Protein AF-A0A388LYB4-F1 (afdb_monomer_lite)

Secondary structure (DSSP, 8-state):
--SHHHHHHHHHHHHHSHHHHHHHHHHHHHHHHHHHHHTT--PPP--TTSPPPPTTS-------HHHHHHHHHHHHHHHHHHHHHHHHHHHHSS-HHHHHHHHHHHHHHTHHHHHHHHHHS---HHHHS-HHHHHHHHHTTPPPPGGGGT------TT-HHHHHHHHHHHHHHHHHHHHHHHHHHHHTTT---HHHHHHHHHHHHHHHHHHHHHHHHHHHHTT--

pLDDT: mean 76.63, std 16.11, range [29.67, 94.12]

Structure (mmCIF, N/CA/C/O backbone):
data_AF-A0A388LYB4-F1
#
_entry.id   AF-A0A388LYB4-F1
#
loop_
_atom_site.group_PDB
_atom_site.id
_atom_site.type_symbol
_atom_site.label_atom_id
_atom_site.label_alt_id
_atom_site.label_comp_id
_atom_site.label_asym_id
_atom_site.label_entity_id
_atom_site.label_seq_id
_atom_site.pdbx_PDB_ins_code
_atom_site.Cartn_x
_atom_site.Cartn_y
_atom_site.Cartn_z
_atom_site.occupancy
_atom_site.B_iso_or_equiv
_atom_site.auth_seq_id
_atom_site.auth_comp_id
_atom_site.auth_asym_id
_atom_site.auth_atom_id
_atom_site.pdbx_PDB_model_num
ATOM 1 N N . MET A 1 1 ? 31.729 14.390 -1.017 1.00 36.25 1 MET A N 1
ATOM 2 C CA . MET A 1 1 ? 30.660 14.142 -0.026 1.00 36.25 1 MET A CA 1
ATOM 3 C C . MET A 1 1 ? 29.700 15.330 -0.008 1.00 36.25 1 MET A C 1
ATOM 5 O O . MET A 1 1 ? 29.820 16.185 0.850 1.00 36.25 1 MET A O 1
ATOM 9 N N . GLU A 1 2 ? 28.779 15.414 -0.974 1.00 31.98 2 GLU A N 1
ATOM 10 C CA . GLU A 1 2 ? 27.769 16.497 -1.029 1.00 31.98 2 GLU A CA 1
ATOM 11 C C . GLU A 1 2 ? 26.461 16.043 -1.719 1.00 31.98 2 GLU A C 1
ATOM 13 O O . GLU A 1 2 ? 25.682 16.841 -2.226 1.00 31.98 2 GLU A O 1
ATOM 18 N N . ALA A 1 3 ? 26.216 14.729 -1.774 1.00 38.19 3 ALA A N 1
ATOM 19 C CA . ALA A 1 3 ? 24.989 14.163 -2.346 1.00 38.19 3 ALA A CA 1
ATOM 20 C C . ALA A 1 3 ? 23.930 13.850 -1.273 1.00 38.19 3 ALA A C 1
ATOM 22 O O . ALA A 1 3 ? 22.736 13.844 -1.561 1.00 38.19 3 ALA A O 1
ATOM 23 N N . VAL A 1 4 ? 24.358 13.652 -0.020 1.00 31.12 4 VAL A N 1
ATOM 24 C CA . VAL A 1 4 ? 23.489 13.221 1.088 1.00 31.12 4 VAL A CA 1
ATOM 25 C C . VAL A 1 4 ? 22.561 14.352 1.556 1.00 31.12 4 VAL A C 1
ATOM 27 O O . VAL A 1 4 ? 21.431 14.094 1.946 1.00 31.12 4 VAL A O 1
ATOM 30 N N . ALA A 1 5 ? 22.967 15.619 1.417 1.00 29.67 5 ALA A N 1
ATOM 31 C CA . ALA A 1 5 ? 22.134 16.759 1.810 1.00 29.67 5 ALA A CA 1
ATOM 32 C C . ALA A 1 5 ? 21.002 17.084 0.814 1.00 29.67 5 ALA A C 1
ATOM 34 O O . ALA A 1 5 ? 19.987 17.636 1.217 1.00 29.67 5 ALA A O 1
ATOM 35 N N . LYS A 1 6 ? 21.132 16.751 -0.480 1.00 34.16 6 LYS A N 1
ATOM 36 C CA . LYS A 1 6 ? 20.078 17.047 -1.473 1.00 34.16 6 LYS A CA 1
ATOM 37 C C . LYS A 1 6 ? 18.892 16.088 -1.365 1.00 34.16 6 LYS A C 1
ATOM 39 O O . LYS A 1 6 ? 17.759 16.550 -1.332 1.00 34.16 6 LYS A O 1
ATOM 44 N N . LEU A 1 7 ? 19.157 14.788 -1.209 1.00 36.09 7 LEU A N 1
ATOM 45 C CA . LEU A 1 7 ? 18.120 13.749 -1.171 1.00 36.09 7 LEU A CA 1
ATOM 46 C C . LEU A 1 7 ? 17.118 13.954 -0.013 1.00 36.09 7 LEU A C 1
ATOM 48 O O . LEU A 1 7 ? 15.913 13.872 -0.215 1.00 36.09 7 LEU A O 1
ATOM 52 N N . TRP A 1 8 ? 17.605 14.315 1.180 1.00 41.78 8 TRP A N 1
ATOM 53 C CA . TRP A 1 8 ? 16.770 14.505 2.378 1.00 41.78 8 TRP A CA 1
ATOM 54 C C . TRP A 1 8 ? 15.912 15.776 2.320 1.00 41.78 8 TRP A C 1
ATOM 56 O O . TRP A 1 8 ? 14.770 15.798 2.782 1.00 41.78 8 TRP A O 1
ATOM 66 N N . VAL A 1 9 ? 16.455 16.855 1.748 1.00 39.56 9 VAL A N 1
ATOM 67 C CA . VAL A 1 9 ? 15.721 18.118 1.597 1.00 39.56 9 VAL A CA 1
ATOM 68 C C . VAL A 1 9 ? 14.687 17.988 0.473 1.00 39.56 9 VAL A C 1
ATOM 70 O O . VAL A 1 9 ? 13.625 18.596 0.559 1.00 39.56 9 VAL A O 1
ATOM 73 N N . ASP A 1 10 ? 14.943 17.171 -0.550 1.00 53.34 10 ASP A N 1
ATOM 74 C CA . ASP A 1 10 ? 13.979 16.888 -1.620 1.00 53.34 10 ASP A CA 1
ATOM 75 C C . ASP A 1 10 ? 12.804 16.020 -1.132 1.00 53.34 10 ASP A C 1
ATOM 77 O O . ASP A 1 10 ? 11.668 16.272 -1.532 1.00 53.34 10 ASP A O 1
ATOM 81 N N . ASP A 1 11 ? 13.037 15.101 -0.188 1.00 62.34 11 ASP A N 1
ATOM 82 C CA . ASP A 1 11 ? 11.985 14.297 0.451 1.00 62.34 11 ASP A CA 1
ATOM 83 C C . ASP A 1 11 ? 11.032 15.150 1.290 1.00 62.34 11 ASP A C 1
ATOM 85 O O . ASP A 1 11 ? 9.812 15.115 1.101 1.00 62.34 11 ASP A O 1
ATOM 89 N N . LEU A 1 12 ? 11.576 15.962 2.202 1.00 64.12 12 LEU A N 1
ATOM 90 C CA . LEU A 1 12 ? 10.756 16.825 3.049 1.00 64.12 12 LEU A CA 1
ATOM 91 C C . LEU A 1 12 ? 10.047 17.902 2.217 1.00 64.12 12 LEU A C 1
ATOM 93 O O . LEU A 1 12 ? 8.891 18.226 2.491 1.00 64.12 12 LEU A O 1
ATOM 97 N N . ARG A 1 13 ? 10.709 18.449 1.189 1.00 69.31 13 ARG A N 1
ATOM 98 C CA . ARG A 1 13 ? 10.084 19.410 0.271 1.00 69.31 13 ARG A CA 1
ATOM 99 C C . ARG A 1 13 ? 8.948 18.772 -0.507 1.00 69.31 13 ARG A C 1
ATOM 101 O O . ARG A 1 13 ? 7.854 19.314 -0.476 1.00 69.31 13 ARG A O 1
ATOM 108 N N . PHE A 1 14 ? 9.143 17.603 -1.108 1.00 73.94 14 PHE A N 1
ATOM 109 C CA . PHE A 1 14 ? 8.100 16.940 -1.891 1.00 73.94 14 PHE A CA 1
ATOM 110 C C . PHE A 1 14 ? 6.825 16.671 -1.094 1.00 73.94 14 PHE A C 1
ATOM 112 O O . PHE A 1 14 ? 5.732 16.980 -1.569 1.00 73.94 14 PHE A O 1
ATOM 119 N N . TRP A 1 15 ? 6.948 16.139 0.125 1.00 76.25 15 TRP A N 1
ATOM 120 C CA . TRP A 1 15 ? 5.781 15.867 0.966 1.00 76.25 15 TRP A CA 1
ATOM 121 C C . TRP A 1 15 ? 5.038 17.137 1.399 1.00 76.25 15 TRP A C 1
ATOM 123 O O . TRP A 1 15 ? 3.832 17.084 1.642 1.00 76.25 15 TRP A O 1
ATOM 133 N N . ASN A 1 16 ? 5.739 18.272 1.462 1.00 74.44 16 ASN A N 1
ATOM 134 C CA . ASN A 1 16 ? 5.175 19.577 1.809 1.00 74.44 16 ASN A CA 1
ATOM 135 C C . ASN A 1 16 ? 4.768 20.421 0.583 1.00 74.44 16 ASN A C 1
ATOM 137 O O . ASN A 1 16 ? 4.050 21.411 0.725 1.00 74.44 16 ASN A O 1
ATOM 141 N N . GLU A 1 17 ? 5.192 20.036 -0.619 1.00 79.69 17 GLU A N 1
ATOM 142 C CA . GLU A 1 17 ? 4.835 20.658 -1.892 1.00 79.69 17 GLU A CA 1
ATOM 143 C C . GLU A 1 17 ? 3.544 20.064 -2.471 1.00 79.69 17 GLU A C 1
ATOM 145 O O . GLU A 1 17 ? 3.060 19.016 -2.055 1.00 79.69 17 GLU A O 1
ATOM 150 N N . ARG A 1 18 ? 2.956 20.750 -3.460 1.00 74.00 18 ARG A N 1
ATOM 151 C CA . ARG A 1 18 ? 1.576 20.514 -3.923 1.00 74.00 18 ARG A CA 1
ATOM 152 C C . ARG A 1 18 ? 1.270 19.057 -4.292 1.00 74.00 18 ARG A C 1
ATOM 154 O O . ARG A 1 18 ? 0.179 18.580 -3.988 1.00 74.00 18 ARG A O 1
ATOM 161 N N . GLU A 1 19 ? 2.200 18.380 -4.956 1.00 79.12 19 GLU A N 1
ATOM 162 C CA . GLU A 1 19 ? 2.029 17.016 -5.466 1.00 79.12 19 GLU A CA 1
ATOM 163 C C . GLU A 1 19 ? 2.098 15.961 -4.352 1.00 79.12 19 GLU A C 1
ATOM 165 O O . GLU A 1 19 ? 1.146 15.197 -4.170 1.00 79.12 19 GLU A O 1
ATOM 170 N N . GLY A 1 20 ? 3.166 15.952 -3.547 1.00 80.88 20 GLY A N 1
ATOM 171 C CA . GLY A 1 20 ? 3.284 15.025 -2.418 1.00 80.88 20 GLY A CA 1
ATOM 172 C C . GLY A 1 20 ? 2.258 15.314 -1.321 1.00 80.88 20 GLY A C 1
ATOM 173 O O . GLY A 1 20 ? 1.637 14.385 -0.798 1.00 80.88 20 GLY A O 1
ATOM 174 N N . PHE A 1 21 ? 1.974 16.592 -1.052 1.00 84.12 21 PHE A N 1
ATOM 175 C CA . PHE A 1 21 ? 0.940 17.008 -0.105 1.00 84.12 21 PHE A CA 1
ATOM 176 C C . PHE A 1 21 ? -0.448 16.498 -0.506 1.00 84.12 21 PHE A C 1
ATOM 178 O O . PHE A 1 21 ? -1.217 16.050 0.348 1.00 84.12 21 PHE A O 1
ATOM 185 N N . ALA A 1 22 ? -0.785 16.529 -1.801 1.00 88.88 22 ALA A N 1
ATOM 186 C CA . ALA A 1 22 ? -2.063 16.012 -2.283 1.00 88.88 22 ALA A CA 1
ATOM 187 C C . ALA A 1 22 ? -2.210 14.510 -1.999 1.00 88.88 22 ALA A C 1
ATOM 189 O O . ALA A 1 22 ? -3.269 14.089 -1.535 1.00 88.88 22 ALA A O 1
ATOM 190 N N . ILE A 1 23 ? -1.153 13.721 -2.220 1.00 90.38 23 ILE A N 1
ATOM 191 C CA . ILE A 1 23 ? -1.155 12.277 -1.954 1.00 90.38 23 ILE A CA 1
ATOM 192 C C . ILE A 1 23 ? -1.282 11.996 -0.452 1.00 90.38 23 ILE A C 1
ATOM 194 O O . ILE A 1 23 ? -2.159 11.235 -0.041 1.00 90.38 23 ILE A O 1
ATOM 198 N N . VAL A 1 24 ? -0.466 12.648 0.383 1.00 87.81 24 VAL A N 1
ATOM 199 C CA . VAL A 1 24 ? -0.521 12.483 1.847 1.00 87.81 24 VAL A CA 1
ATOM 200 C C . VAL A 1 24 ? -1.906 12.831 2.379 1.00 87.81 24 VAL A C 1
ATOM 202 O O . VAL A 1 24 ? -2.451 12.108 3.214 1.00 87.81 24 VAL A O 1
ATOM 205 N N . LYS A 1 25 ? -2.515 13.901 1.858 1.00 90.62 25 LYS A N 1
ATOM 206 C CA . LYS A 1 25 ? -3.858 14.318 2.252 1.00 90.62 25 LYS A CA 1
ATOM 207 C C . LYS A 1 25 ? -4.908 13.250 1.953 1.00 90.62 25 LYS A C 1
ATOM 209 O O . LYS A 1 25 ? -5.745 13.012 2.814 1.00 90.62 25 LYS A O 1
ATOM 214 N N . LEU A 1 26 ? -4.849 12.586 0.795 1.00 93.00 26 LEU A N 1
ATOM 215 C CA . LEU A 1 26 ? -5.775 11.492 0.463 1.00 93.00 26 LEU A CA 1
ATOM 216 C C . LEU A 1 26 ? -5.674 10.342 1.472 1.00 93.00 26 LEU A C 1
ATOM 218 O O . LEU A 1 26 ? -6.690 9.866 1.972 1.00 93.00 26 LEU A O 1
ATOM 222 N N . ILE A 1 27 ? -4.448 9.944 1.819 1.00 91.38 27 ILE A N 1
ATOM 223 C CA . ILE A 1 27 ? -4.192 8.849 2.762 1.00 91.38 27 ILE A CA 1
ATOM 224 C C . ILE A 1 27 ? -4.679 9.208 4.172 1.00 91.38 27 ILE A C 1
ATOM 226 O O . ILE A 1 27 ? -5.339 8.404 4.832 1.00 91.38 27 ILE A O 1
ATOM 230 N N . VAL A 1 28 ? -4.384 10.426 4.637 1.00 90.62 28 VAL A N 1
ATOM 231 C CA . VAL A 1 28 ? -4.818 10.910 5.956 1.00 90.62 28 VAL A CA 1
ATOM 232 C C . VAL A 1 28 ? -6.338 11.050 6.027 1.00 90.62 28 VAL A C 1
ATOM 234 O O . VAL A 1 28 ? -6.923 10.696 7.050 1.00 90.62 28 VAL A O 1
ATOM 237 N N . GLU A 1 29 ? -6.980 11.524 4.958 1.00 93.06 29 GLU A N 1
ATOM 238 C CA . GLU A 1 29 ? -8.437 11.652 4.865 1.00 93.06 29 GLU A CA 1
ATOM 239 C C . GLU A 1 29 ? -9.115 10.273 4.923 1.00 93.06 29 GLU A C 1
ATOM 241 O O . GLU A 1 29 ? -10.014 10.070 5.739 1.00 93.06 29 GLU A O 1
ATOM 246 N N . ALA A 1 30 ? -8.614 9.296 4.156 1.00 92.69 30 ALA A N 1
ATOM 247 C CA . ALA A 1 30 ? -9.101 7.917 4.187 1.00 92.69 30 ALA A CA 1
ATOM 248 C C . ALA A 1 30 ? -8.948 7.275 5.575 1.00 92.69 30 ALA A C 1
ATOM 250 O O . ALA A 1 30 ? -9.905 6.717 6.116 1.00 92.69 30 ALA A O 1
ATOM 251 N N . ARG A 1 31 ? -7.765 7.401 6.192 1.00 93.06 31 ARG A N 1
ATOM 252 C CA . ARG A 1 31 ? -7.515 6.912 7.555 1.00 93.06 31 ARG A CA 1
ATOM 253 C C . ARG A 1 31 ? -8.455 7.563 8.563 1.00 93.06 31 ARG A C 1
ATOM 255 O O . ARG A 1 31 ? -9.033 6.867 9.389 1.00 93.06 31 ARG A O 1
ATOM 262 N N . GLY A 1 32 ? -8.568 8.891 8.524 1.00 92.56 32 GLY A N 1
ATOM 263 C CA . GLY A 1 32 ? -9.399 9.657 9.449 1.00 92.56 32 GLY A CA 1
ATOM 264 C C . GLY A 1 32 ? -10.852 9.205 9.392 1.00 92.56 32 GLY A C 1
ATOM 265 O O . GLY A 1 32 ? -11.439 8.924 10.431 1.00 92.56 32 GLY A O 1
ATOM 266 N N . TYR A 1 33 ? -11.386 9.035 8.183 1.00 93.25 33 TYR A N 1
ATOM 267 C CA . TYR A 1 33 ? -12.723 8.492 7.976 1.00 93.25 33 TYR A CA 1
ATOM 268 C C . TYR A 1 33 ? -12.888 7.103 8.608 1.00 93.25 33 TYR A C 1
ATOM 270 O O . TYR A 1 33 ? -13.790 6.909 9.420 1.00 93.25 33 TYR A O 1
ATOM 278 N N . LEU A 1 34 ? -11.988 6.156 8.313 1.00 92.75 34 LEU A N 1
ATOM 279 C CA . LEU A 1 34 ? -12.088 4.779 8.824 1.00 92.75 34 LEU A CA 1
ATOM 280 C C . LEU A 1 34 ? -11.953 4.705 10.347 1.00 92.75 34 LEU A C 1
ATOM 282 O O . LEU A 1 34 ? -12.659 3.930 10.983 1.00 92.75 34 LEU A O 1
ATOM 286 N N . VAL A 1 35 ? -11.110 5.552 10.946 1.00 92.62 35 VAL A N 1
ATOM 287 C CA . VAL A 1 35 ? -10.972 5.642 12.408 1.00 92.62 35 VAL A CA 1
ATOM 288 C C . VAL A 1 35 ? -12.267 6.132 13.072 1.00 92.62 35 VAL A C 1
ATOM 290 O O . VAL A 1 35 ? -12.612 5.661 14.152 1.00 92.62 35 VAL A O 1
ATOM 293 N N . VAL A 1 36 ? -13.007 7.050 12.446 1.00 92.38 36 VAL A N 1
ATOM 294 C CA . VAL A 1 36 ? -14.305 7.500 12.979 1.00 92.38 36 VAL A CA 1
ATOM 295 C C . VAL A 1 36 ? -15.360 6.398 12.825 1.00 92.38 36 VAL A C 1
ATOM 297 O O . VAL A 1 36 ? -16.092 6.105 13.771 1.00 92.38 36 VAL A O 1
ATOM 300 N N . VAL A 1 37 ? -15.372 5.707 11.678 1.00 91.19 37 VAL A N 1
ATOM 301 C CA . VAL A 1 37 ? -16.269 4.563 11.432 1.00 91.19 37 VAL A CA 1
ATOM 302 C C . VAL A 1 37 ? -16.042 3.446 12.450 1.00 91.19 37 VAL A C 1
ATOM 304 O O . VAL A 1 37 ? -17.001 2.952 13.040 1.00 91.19 37 VAL A O 1
ATOM 307 N N . VAL A 1 38 ? -14.790 3.070 12.722 1.00 91.25 38 VAL A N 1
ATOM 308 C CA . VAL A 1 38 ? -14.489 1.986 13.670 1.00 91.25 38 VAL A CA 1
ATOM 309 C C . VAL A 1 38 ? -14.799 2.363 15.123 1.00 91.25 38 VAL A C 1
ATOM 311 O O . VAL A 1 38 ? -15.079 1.482 15.933 1.00 91.25 38 VAL A O 1
ATOM 314 N N . ARG A 1 39 ? -14.830 3.660 15.464 1.00 90.81 39 ARG A N 1
ATOM 315 C CA . ARG A 1 39 ? -15.359 4.133 16.757 1.00 90.81 39 ARG A CA 1
ATOM 316 C C . ARG A 1 39 ? -16.891 4.054 16.840 1.00 90.81 39 ARG A C 1
ATOM 318 O O . ARG A 1 39 ? -17.453 4.173 17.931 1.00 90.81 39 ARG A O 1
ATOM 325 N N . GLY A 1 40 ? -17.571 3.795 15.722 1.00 89.62 40 GLY A N 1
ATOM 326 C CA . GLY A 1 40 ? -19.030 3.807 15.613 1.00 89.62 40 GLY A CA 1
ATOM 327 C C . GLY A 1 40 ? -19.617 5.217 15.675 1.00 89.62 40 GLY A C 1
ATOM 328 O O . GLY A 1 40 ? -20.758 5.389 16.096 1.00 89.62 40 GLY A O 1
ATOM 329 N N . GLU A 1 41 ? -18.822 6.220 15.311 1.00 91.31 41 GLU A N 1
ATOM 330 C CA . GLU A 1 41 ? -19.216 7.624 15.256 1.00 91.31 41 GLU A CA 1
ATOM 331 C C . GLU A 1 41 ? -19.651 8.002 13.832 1.00 91.31 41 GLU A C 1
ATOM 333 O O . GLU A 1 41 ? -19.347 7.301 12.865 1.00 91.31 41 GLU A O 1
ATOM 338 N N . GLN A 1 42 ? -20.361 9.124 13.683 1.00 88.75 42 GLN A N 1
ATOM 339 C CA . GLN A 1 42 ? -20.742 9.623 12.363 1.00 88.75 42 GLN A CA 1
ATOM 340 C C . GLN A 1 42 ? -19.507 10.201 11.648 1.00 88.75 42 GLN A C 1
ATOM 342 O O . GLN A 1 42 ? -18.967 11.213 12.103 1.00 88.75 42 GLN A O 1
ATOM 347 N N . PRO A 1 43 ? -19.051 9.609 10.527 1.00 87.25 43 PRO A N 1
ATOM 348 C CA . PRO A 1 43 ? -17.858 10.085 9.850 1.00 87.25 43 PRO A CA 1
ATOM 349 C C . PRO A 1 43 ? -18.112 11.408 9.115 1.00 87.25 43 PRO A C 1
ATOM 351 O O . PRO A 1 43 ? -19.223 11.651 8.627 1.00 87.25 43 PRO A O 1
ATOM 354 N N . PRO A 1 44 ? -17.087 12.272 8.998 1.00 84.38 44 PRO A N 1
ATOM 355 C CA . PRO A 1 44 ? -17.199 13.506 8.235 1.00 84.38 44 PRO A CA 1
ATOM 356 C C . PRO A 1 44 ? -17.388 13.216 6.735 1.00 84.38 44 PRO A C 1
ATOM 358 O O . PRO A 1 44 ? -17.054 12.124 6.261 1.00 84.38 44 PRO A O 1
ATOM 361 N N . PRO A 1 45 ? -17.873 14.198 5.952 1.00 88.31 45 PRO A N 1
ATOM 362 C CA . PRO A 1 45 ? -17.884 14.093 4.499 1.00 88.31 45 PRO A CA 1
ATOM 363 C C . PRO A 1 45 ? -16.480 13.805 3.959 1.00 88.31 45 PRO A C 1
ATOM 365 O O . PRO A 1 45 ? -15.514 14.450 4.362 1.00 88.31 45 PRO A O 1
ATOM 368 N N . ILE A 1 46 ? -16.386 12.867 3.019 1.00 89.38 46 ILE A N 1
ATOM 369 C CA . ILE A 1 46 ? -15.129 12.460 2.389 1.00 89.38 46 ILE A CA 1
ATOM 370 C C . ILE A 1 46 ? -15.165 12.701 0.880 1.00 89.38 46 ILE A C 1
ATOM 372 O O . ILE A 1 46 ? -16.225 12.665 0.246 1.00 89.38 46 ILE A O 1
ATOM 376 N N . ARG A 1 47 ? -13.998 12.957 0.284 1.00 89.75 47 ARG A N 1
ATOM 377 C CA . ARG A 1 47 ? -13.832 13.058 -1.169 1.00 89.75 47 ARG A CA 1
ATOM 378 C C . ARG A 1 47 ? -14.367 11.815 -1.877 1.00 89.75 47 ARG A C 1
ATOM 380 O O . ARG A 1 47 ? -13.862 10.714 -1.689 1.00 89.75 47 ARG A O 1
ATOM 387 N N . ARG A 1 48 ? -15.299 12.034 -2.812 1.00 87.62 48 ARG A N 1
ATOM 388 C CA . ARG A 1 48 ? -15.897 10.987 -3.666 1.00 87.62 48 ARG A CA 1
ATOM 389 C C . ARG A 1 48 ? -14.896 10.246 -4.557 1.00 87.62 48 ARG A C 1
ATOM 391 O O . ARG A 1 48 ? -15.235 9.201 -5.091 1.00 87.62 48 ARG A O 1
ATOM 398 N N . SER A 1 49 ? -13.705 10.807 -4.763 1.00 88.75 49 SER A N 1
ATOM 399 C CA . SER A 1 49 ? -12.650 10.176 -5.557 1.00 88.75 49 SER A CA 1
ATOM 400 C C . SER A 1 49 ? -11.939 9.044 -4.816 1.00 88.75 49 SER A C 1
ATOM 402 O O . SER A 1 49 ? -11.289 8.236 -5.467 1.00 88.75 49 SER A O 1
ATOM 404 N N . ILE A 1 50 ? -12.003 9.009 -3.479 1.00 91.19 50 ILE A N 1
ATOM 405 C CA . ILE A 1 50 ? -11.393 7.938 -2.688 1.00 91.19 50 ILE A CA 1
ATOM 406 C C . ILE A 1 50 ? -12.309 6.719 -2.772 1.00 91.19 50 ILE A C 1
ATOM 408 O O . ILE A 1 50 ? -13.474 6.779 -2.372 1.00 91.19 50 ILE A O 1
ATOM 412 N N . VAL A 1 51 ? -11.778 5.615 -3.287 1.00 90.06 51 VAL A N 1
ATOM 413 C CA . VAL A 1 51 ? -12.497 4.348 -3.381 1.00 90.06 51 VAL A CA 1
ATOM 414 C C . VAL A 1 51 ? -12.354 3.615 -2.056 1.00 90.06 51 VAL A C 1
ATOM 416 O O . VAL A 1 51 ? -11.256 3.256 -1.633 1.00 90.06 51 VAL A O 1
ATOM 419 N N . PHE A 1 52 ? -13.487 3.396 -1.399 1.00 86.06 52 PHE A N 1
ATOM 420 C CA . PHE A 1 52 ? -13.562 2.649 -0.152 1.00 86.06 52 PHE A CA 1
ATOM 421 C C . PHE A 1 52 ? -13.708 1.143 -0.399 1.00 86.06 52 PHE A C 1
ATOM 423 O O . PHE A 1 52 ? -14.142 0.728 -1.480 1.00 86.06 52 PHE A O 1
ATOM 430 N N . PRO A 1 53 ? -13.331 0.314 0.589 1.00 77.50 53 PRO A N 1
ATOM 431 C CA . PRO A 1 53 ? -13.439 -1.124 0.464 1.00 77.50 53 PRO A CA 1
ATOM 432 C C . PRO A 1 53 ? -14.887 -1.537 0.228 1.00 77.50 53 PRO A C 1
ATOM 434 O O . PRO A 1 53 ? -15.822 -0.924 0.746 1.00 77.50 53 PRO A O 1
ATOM 437 N N . HIS A 1 54 ? -15.055 -2.604 -0.551 1.00 73.88 54 HIS A N 1
ATOM 438 C CA . HIS A 1 54 ? -16.365 -3.204 -0.771 1.00 73.88 54 HIS A CA 1
ATOM 439 C C . HIS A 1 54 ? -16.982 -3.656 0.558 1.00 73.88 54 HIS A C 1
ATOM 441 O O . HIS A 1 54 ? -16.267 -3.961 1.514 1.00 73.88 54 HIS A O 1
ATOM 447 N N . ASN A 1 55 ? -18.310 -3.798 0.568 1.00 70.44 55 ASN A N 1
ATOM 448 C CA . ASN A 1 55 ? -19.118 -4.219 1.722 1.00 70.44 55 ASN A CA 1
ATOM 449 C C . ASN A 1 55 ? -18.693 -5.566 2.352 1.00 70.44 55 ASN A C 1
ATOM 451 O O . ASN A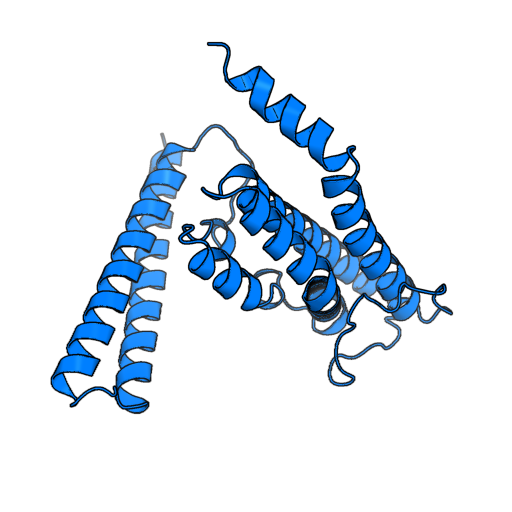 1 55 ? -19.220 -5.951 3.389 1.00 70.44 55 ASN A O 1
ATOM 455 N N . ASN A 1 56 ? -17.758 -6.286 1.727 1.00 74.88 56 ASN A N 1
ATOM 456 C CA . ASN A 1 56 ? -17.192 -7.539 2.215 1.00 74.88 56 ASN A CA 1
ATOM 457 C C . ASN A 1 56 ? -16.166 -7.339 3.345 1.00 74.88 56 ASN A C 1
ATOM 459 O O . ASN A 1 56 ? -15.810 -8.312 4.003 1.00 74.88 56 ASN A O 1
ATOM 463 N N . ILE A 1 57 ? -15.666 -6.116 3.561 1.00 79.69 57 ILE A N 1
ATOM 464 C CA . ILE A 1 57 ? -14.824 -5.796 4.719 1.00 79.69 57 ILE A CA 1
ATOM 465 C C . ILE A 1 57 ? -15.731 -5.248 5.826 1.00 79.69 57 ILE A C 1
ATOM 467 O O . ILE A 1 57 ? -16.456 -4.282 5.568 1.00 79.69 57 ILE A O 1
ATOM 471 N N . PRO A 1 58 ? -15.711 -5.830 7.042 1.00 75.94 58 PRO A N 1
ATOM 472 C CA . PRO A 1 58 ? -16.489 -5.316 8.160 1.00 75.94 58 PRO A CA 1
ATOM 473 C C . PRO A 1 58 ? -16.177 -3.837 8.392 1.00 75.94 58 PRO A C 1
ATOM 475 O O . PRO A 1 58 ? -15.020 -3.441 8.383 1.00 75.94 58 PRO A O 1
ATOM 478 N N . GLN A 1 59 ? -17.207 -3.021 8.595 1.00 81.00 59 GLN A N 1
ATOM 479 C CA . GLN A 1 59 ? -17.081 -1.599 8.948 1.00 81.00 59 GLN A CA 1
ATOM 480 C C . GLN A 1 59 ? -17.863 -1.310 10.235 1.00 81.00 59 GLN A C 1
ATOM 482 O O . GLN A 1 59 ? -18.557 -0.306 10.367 1.00 81.00 59 GLN A O 1
ATOM 487 N N . GLN A 1 60 ? -17.809 -2.260 11.169 1.00 85.88 60 GLN A N 1
ATOM 488 C CA . GLN A 1 60 ? -18.527 -2.191 12.437 1.00 85.88 60 GLN A CA 1
ATOM 489 C C . GLN A 1 60 ? -17.674 -1.560 13.536 1.00 85.88 60 GLN A C 1
ATOM 491 O O . GLN A 1 60 ? -16.446 -1.535 13.460 1.00 85.88 60 GLN A O 1
ATOM 496 N N . LYS A 1 61 ? -18.328 -1.086 14.593 1.00 92.75 61 LYS A N 1
ATOM 497 C CA . LYS A 1 61 ? -17.636 -0.547 15.761 1.00 92.75 61 LYS A CA 1
ATOM 498 C C . LYS A 1 61 ? -16.761 -1.618 16.429 1.00 92.75 61 LYS A C 1
ATOM 500 O O . LYS A 1 61 ? -17.235 -2.732 16.643 1.00 92.75 61 LYS A O 1
ATOM 505 N N . ILE A 1 62 ? -15.541 -1.253 16.826 1.00 91.81 62 ILE A N 1
ATOM 506 C CA . ILE A 1 62 ? -14.724 -2.019 17.781 1.00 91.81 62 ILE A CA 1
ATOM 507 C C . ILE A 1 62 ? -14.947 -1.384 19.164 1.00 91.81 62 ILE A C 1
ATOM 509 O O . ILE A 1 62 ? -14.502 -0.257 19.386 1.00 91.81 62 ILE A O 1
ATOM 513 N N . PRO A 1 63 ? -15.721 -2.020 20.066 1.00 87.25 63 PRO A N 1
ATOM 514 C CA . PRO A 1 63 ? -16.090 -1.417 21.346 1.00 87.25 63 PRO A CA 1
ATOM 515 C C . PRO A 1 63 ? -14.971 -1.498 22.385 1.00 87.25 63 PRO A C 1
ATOM 517 O O . PRO A 1 63 ? -14.940 -0.671 23.294 1.00 87.25 63 PRO A O 1
ATOM 520 N N . ASP A 1 64 ? -14.089 -2.490 22.264 1.00 94.12 64 ASP A N 1
ATOM 521 C CA . ASP A 1 64 ? -12.969 -2.677 23.171 1.00 94.12 64 ASP A CA 1
ATOM 522 C C . ASP A 1 64 ? -11.837 -1.694 22.837 1.00 94.12 64 ASP A C 1
ATOM 524 O O . ASP A 1 64 ? -11.324 -1.645 21.717 1.00 94.12 64 ASP A O 1
ATOM 528 N N . GLU A 1 65 ? -11.456 -0.877 23.819 1.00 93.38 65 GLU A N 1
ATOM 529 C CA . GLU A 1 65 ? -10.463 0.184 23.624 1.00 93.38 65 GLU A CA 1
ATOM 530 C C . GLU A 1 65 ? -9.047 -0.388 23.420 1.00 93.38 65 GLU A C 1
ATOM 532 O O . GLU A 1 65 ? -8.232 0.225 22.728 1.00 93.38 65 GLU A O 1
ATOM 537 N N . SER A 1 66 ? -8.740 -1.568 23.972 1.00 93.88 66 SER A N 1
ATOM 538 C CA . SER A 1 66 ? -7.455 -2.241 23.743 1.00 93.88 66 SER A CA 1
ATOM 539 C C . SER A 1 66 ? -7.355 -2.719 22.293 1.00 93.88 66 SER A C 1
ATOM 541 O O . SER A 1 66 ? -6.420 -2.348 21.580 1.00 93.88 66 SER A O 1
ATOM 543 N N . GLU A 1 67 ? -8.363 -3.445 21.807 1.00 93.00 67 GLU A N 1
ATOM 544 C CA . GLU A 1 67 ? -8.459 -3.908 20.421 1.00 93.00 67 GLU A CA 1
ATOM 545 C C . GLU A 1 67 ? -8.438 -2.744 19.427 1.00 93.00 67 GLU A C 1
ATOM 547 O O . GLU A 1 67 ? -7.745 -2.808 18.407 1.00 93.00 67 GLU A O 1
ATOM 552 N N . PHE A 1 68 ? -9.135 -1.649 19.738 1.00 93.00 68 PHE A N 1
ATOM 553 C CA . PHE A 1 68 ? -9.114 -0.439 18.923 1.00 93.00 68 PHE A CA 1
ATOM 554 C C . PHE A 1 68 ? -7.711 0.187 18.839 1.00 93.00 68 PHE A C 1
ATOM 556 O O . PHE A 1 68 ? -7.277 0.592 17.755 1.00 93.00 68 PHE A O 1
ATOM 563 N N . ASN A 1 69 ? -6.966 0.252 19.948 1.00 92.50 69 ASN A N 1
ATOM 564 C CA . ASN A 1 69 ? -5.602 0.784 19.931 1.00 92.50 69 ASN A CA 1
ATOM 565 C C . ASN A 1 69 ? -4.635 -0.131 19.166 1.00 92.50 69 ASN A C 1
ATOM 567 O O . ASN A 1 69 ? -3.853 0.370 18.357 1.00 92.50 69 ASN A O 1
ATOM 571 N N . VAL A 1 70 ? -4.766 -1.453 19.299 1.00 90.75 70 VAL A N 1
ATOM 572 C CA . VAL A 1 70 ? -4.005 -2.414 18.484 1.00 90.75 70 VAL A CA 1
ATOM 573 C C . VAL A 1 70 ? -4.328 -2.250 16.992 1.00 90.75 70 VAL A C 1
ATOM 575 O O . VAL A 1 70 ? -3.425 -2.229 16.152 1.00 90.75 70 VAL A O 1
ATOM 578 N N . ALA A 1 71 ? -5.603 -2.077 16.631 1.00 91.69 71 ALA A N 1
ATOM 579 C CA . ALA A 1 71 ? -6.005 -1.822 15.249 1.00 91.69 71 ALA A CA 1
ATOM 580 C C . ALA A 1 71 ? -5.387 -0.519 14.707 1.00 91.69 71 ALA A C 1
ATOM 582 O O . ALA A 1 71 ? -4.891 -0.489 13.578 1.00 91.69 71 ALA A O 1
ATOM 583 N N . LYS A 1 72 ? -5.340 0.546 15.518 1.00 89.69 72 LYS A N 1
ATOM 584 C CA . LYS A 1 72 ? -4.668 1.801 15.150 1.00 89.69 72 LYS A CA 1
ATOM 585 C C . LYS A 1 72 ? -3.177 1.620 14.888 1.00 89.69 72 LYS A C 1
ATOM 587 O O . LYS A 1 72 ? -2.677 2.193 13.923 1.00 89.69 72 LYS A O 1
ATOM 592 N N . GLU A 1 73 ? -2.471 0.844 15.705 1.00 87.69 73 GLU A N 1
ATOM 593 C CA . GLU A 1 73 ? -1.043 0.578 15.496 1.00 87.69 73 GLU A CA 1
ATOM 594 C C . GLU A 1 73 ? -0.790 -0.131 14.159 1.00 87.69 73 GLU A C 1
ATOM 596 O O . GLU A 1 73 ? 0.073 0.294 13.383 1.00 87.69 73 GLU A O 1
ATOM 601 N N . ARG A 1 74 ? -1.604 -1.142 13.820 1.00 88.50 74 ARG A N 1
ATOM 602 C CA . ARG A 1 74 ? -1.535 -1.819 12.509 1.00 88.50 74 ARG A CA 1
ATOM 603 C C . ARG A 1 74 ? -1.770 -0.845 11.356 1.00 88.50 74 ARG A C 1
ATOM 605 O O . ARG A 1 74 ? -1.047 -0.869 10.362 1.00 88.50 74 ARG A O 1
ATOM 612 N N . VAL A 1 75 ? -2.746 0.046 11.500 1.00 90.44 75 VAL A N 1
ATOM 613 C CA . VAL A 1 75 ? -3.082 1.061 10.492 1.00 90.44 75 VAL A CA 1
ATOM 614 C C . VAL A 1 75 ? -1.947 2.061 10.290 1.00 90.44 75 VAL A C 1
ATOM 616 O O . VAL A 1 75 ? -1.628 2.395 9.149 1.00 90.44 75 VAL A O 1
ATOM 619 N N . VAL A 1 76 ? -1.299 2.514 11.368 1.00 84.19 76 VAL A N 1
ATOM 620 C CA . VAL A 1 76 ? -0.110 3.378 11.282 1.00 84.19 76 VAL A CA 1
ATOM 621 C C . VAL A 1 76 ? 1.013 2.664 10.531 1.00 84.19 76 VAL A C 1
ATOM 623 O O . VAL A 1 76 ? 1.641 3.268 9.659 1.00 84.19 76 VAL A O 1
ATOM 626 N N . LYS A 1 77 ? 1.217 1.368 10.797 1.00 84.19 77 LYS A N 1
ATOM 627 C CA . LYS A 1 77 ? 2.202 0.551 10.082 1.00 84.19 77 LYS A CA 1
ATOM 628 C C . LYS A 1 77 ? 1.890 0.463 8.584 1.00 84.19 77 LYS A C 1
ATOM 630 O O . LYS A 1 77 ? 2.762 0.764 7.772 1.00 84.19 77 LYS A O 1
ATOM 635 N N . VAL A 1 78 ? 0.649 0.141 8.205 1.00 85.38 78 VAL A N 1
ATOM 636 C CA . VAL A 1 78 ? 0.212 0.108 6.793 1.00 85.38 78 VAL A CA 1
ATOM 637 C C . VAL A 1 78 ? 0.388 1.466 6.115 1.00 85.38 78 VAL A C 1
ATOM 639 O O . VAL A 1 78 ? 0.884 1.531 4.991 1.00 85.38 78 VAL A O 1
ATOM 642 N N . GLN A 1 79 ? 0.047 2.561 6.796 1.00 85.50 79 GLN A N 1
ATOM 643 C CA . GLN A 1 79 ? 0.243 3.907 6.262 1.00 85.50 79 GLN A CA 1
ATOM 644 C C . GLN A 1 79 ? 1.726 4.216 6.010 1.00 85.50 79 GLN A C 1
ATOM 646 O O . GLN A 1 79 ? 2.066 4.739 4.949 1.00 85.50 79 GLN A O 1
ATOM 651 N N . GLY A 1 80 ? 2.606 3.903 6.966 1.00 81.44 80 GLY A N 1
ATOM 652 C CA . GLY A 1 80 ? 4.047 4.113 6.814 1.00 81.44 80 GLY A CA 1
ATOM 653 C C . GLY A 1 80 ? 4.613 3.335 5.625 1.00 81.44 80 GLY A C 1
ATOM 654 O O . GLY A 1 80 ? 5.375 3.877 4.823 1.00 81.44 80 GLY A O 1
ATOM 655 N N . ILE A 1 81 ? 4.160 2.094 5.455 1.00 79.69 81 ILE A N 1
ATOM 656 C CA . ILE A 1 81 ? 4.505 1.254 4.310 1.00 79.69 81 ILE A CA 1
ATOM 657 C C . ILE A 1 81 ? 4.007 1.864 2.992 1.00 79.69 81 ILE A C 1
ATOM 659 O O . ILE A 1 81 ? 4.793 2.012 2.057 1.00 79.69 81 ILE A O 1
ATOM 663 N N . ALA A 1 82 ? 2.742 2.282 2.918 1.00 85.00 82 ALA A N 1
ATOM 664 C CA . ALA A 1 82 ? 2.175 2.913 1.726 1.00 85.00 82 ALA A CA 1
ATOM 665 C C . ALA A 1 82 ? 2.966 4.162 1.299 1.00 85.00 82 ALA A C 1
ATOM 667 O O . ALA A 1 82 ? 3.266 4.334 0.117 1.00 85.00 82 ALA A O 1
ATOM 668 N N . LEU A 1 83 ? 3.362 5.008 2.254 1.00 83.38 83 LEU A N 1
ATOM 669 C CA . LEU A 1 83 ? 4.187 6.187 1.979 1.00 83.38 83 LEU A CA 1
ATOM 670 C C . LEU A 1 83 ? 5.580 5.808 1.460 1.00 83.38 83 LEU A C 1
ATOM 672 O O . LEU A 1 83 ? 6.075 6.451 0.535 1.00 83.38 83 LEU A O 1
ATOM 676 N N . ARG A 1 84 ? 6.187 4.739 1.992 1.00 79.25 84 ARG A N 1
ATOM 677 C CA . ARG A 1 84 ? 7.482 4.218 1.526 1.00 79.25 84 ARG A CA 1
ATOM 678 C C . ARG A 1 84 ? 7.405 3.685 0.088 1.00 79.25 84 ARG A C 1
ATOM 680 O O . ARG A 1 84 ? 8.322 3.932 -0.692 1.00 79.25 84 ARG A O 1
ATOM 687 N N . VAL A 1 85 ? 6.312 3.009 -0.287 1.00 82.62 85 VAL A N 1
ATOM 688 C CA . VAL A 1 85 ? 6.046 2.605 -1.686 1.00 82.62 85 VAL A CA 1
ATOM 689 C C . VAL A 1 85 ? 5.994 3.823 -2.598 1.00 82.62 85 VAL A C 1
ATOM 691 O O . VAL A 1 85 ? 6.718 3.894 -3.588 1.00 82.62 85 VAL A O 1
ATOM 694 N N . ILE A 1 86 ? 5.133 4.779 -2.244 1.00 85.88 86 ILE A N 1
ATOM 695 C CA . ILE A 1 86 ? 4.879 5.986 -3.031 1.00 85.88 86 ILE A CA 1
ATOM 696 C C . ILE A 1 86 ? 6.173 6.765 -3.242 1.00 85.88 86 ILE A C 1
ATOM 698 O O . ILE A 1 86 ? 6.456 7.200 -4.357 1.00 85.88 86 ILE A O 1
ATOM 702 N N . HIS A 1 87 ? 6.972 6.902 -2.186 1.00 81.00 87 HIS A N 1
ATOM 703 C CA . HIS A 1 87 ? 8.288 7.520 -2.257 1.00 81.00 87 HIS A CA 1
ATOM 704 C C . HIS A 1 87 ? 9.179 6.831 -3.290 1.00 81.00 87 HIS A C 1
ATOM 706 O O . HIS A 1 87 ? 9.681 7.481 -4.207 1.00 81.00 87 HIS A O 1
ATOM 712 N N . GLY A 1 88 ? 9.307 5.505 -3.194 1.00 80.12 88 GLY A N 1
ATOM 713 C CA . GLY A 1 88 ? 10.079 4.716 -4.146 1.00 80.12 88 GLY A CA 1
ATOM 714 C C . GLY A 1 88 ? 9.623 4.961 -5.581 1.00 80.12 88 GLY A C 1
ATOM 715 O O . GLY A 1 88 ? 10.447 5.261 -6.441 1.00 80.12 88 GLY A O 1
ATOM 716 N N . TRP A 1 89 ? 8.320 4.905 -5.844 1.00 87.00 89 TRP A N 1
ATOM 717 C CA . TRP A 1 89 ? 7.786 5.152 -7.181 1.00 87.00 89 TRP A CA 1
ATOM 718 C C . TRP A 1 89 ? 8.096 6.552 -7.694 1.00 87.00 89 TRP A C 1
ATOM 720 O O . TRP A 1 89 ? 8.540 6.697 -8.828 1.00 87.00 89 TRP A O 1
ATOM 730 N N . VAL A 1 90 ? 7.913 7.588 -6.881 1.00 84.06 90 VAL A N 1
ATOM 731 C CA . VAL A 1 90 ? 8.127 8.972 -7.321 1.00 84.06 90 VAL A CA 1
ATOM 732 C C . VAL A 1 90 ? 9.605 9.262 -7.583 1.00 84.06 90 VAL A C 1
ATOM 734 O O . VAL A 1 90 ? 9.930 9.898 -8.583 1.00 84.06 90 VAL A O 1
ATOM 737 N N . PHE A 1 91 ? 10.499 8.806 -6.707 1.00 77.81 91 PHE A N 1
ATOM 738 C CA . PHE A 1 91 ? 11.898 9.239 -6.721 1.00 77.81 91 PHE A CA 1
ATOM 739 C C . PHE A 1 91 ? 12.873 8.239 -7.326 1.00 77.81 91 PHE A C 1
ATOM 741 O O . PHE A 1 91 ? 13.934 8.643 -7.796 1.00 77.81 91 PHE A O 1
ATOM 748 N N . LYS A 1 92 ? 12.543 6.946 -7.299 1.00 77.19 92 LYS A N 1
ATOM 749 C CA . LYS A 1 92 ? 13.425 5.876 -7.784 1.00 77.19 92 LYS A CA 1
ATOM 750 C C . LYS A 1 92 ? 12.980 5.298 -9.124 1.00 77.19 92 LYS A C 1
ATOM 752 O O . LYS A 1 92 ? 13.728 4.520 -9.711 1.00 77.19 92 LYS A O 1
ATOM 757 N N . SER A 1 93 ? 11.792 5.651 -9.622 1.00 80.75 93 SER A N 1
ATOM 758 C CA . SER A 1 93 ? 11.416 5.291 -10.990 1.00 80.75 93 SER A CA 1
ATOM 759 C C . SER A 1 93 ? 12.255 6.070 -12.002 1.00 80.75 93 SER A C 1
ATOM 761 O O . SER A 1 93 ? 12.626 7.223 -11.785 1.00 80.75 93 SER A O 1
ATOM 763 N N . GLN A 1 94 ? 12.512 5.454 -13.156 1.00 81.75 94 GLN A N 1
ATOM 764 C CA . GLN A 1 94 ? 13.189 6.128 -14.269 1.00 81.75 94 GLN A CA 1
ATOM 765 C C . GLN A 1 94 ? 12.347 7.275 -14.858 1.00 81.75 94 GLN A C 1
ATOM 767 O O . GLN A 1 94 ? 12.878 8.170 -15.511 1.00 81.75 94 GLN A O 1
ATOM 772 N N . ASN A 1 95 ? 11.029 7.259 -14.626 1.00 85.56 95 ASN A N 1
ATOM 773 C CA . ASN A 1 95 ? 10.095 8.278 -15.084 1.00 85.56 95 ASN A CA 1
ATOM 774 C C . ASN A 1 95 ? 9.270 8.807 -13.905 1.00 85.56 95 ASN A C 1
ATOM 776 O O . ASN A 1 95 ? 8.239 8.236 -13.542 1.00 85.56 95 ASN A O 1
ATOM 780 N N . LYS A 1 96 ? 9.690 9.959 -13.374 1.00 83.25 96 LYS A N 1
ATOM 781 C CA . LYS A 1 96 ? 9.047 10.633 -12.238 1.00 83.25 96 LYS A CA 1
ATOM 782 C C . LYS A 1 96 ? 7.545 10.875 -12.440 1.00 83.25 96 LYS A C 1
ATOM 784 O O . LYS A 1 96 ? 6.771 10.715 -11.500 1.00 83.25 96 LYS A O 1
ATOM 789 N N . GLN A 1 97 ? 7.110 11.219 -13.656 1.00 86.44 97 GLN A N 1
ATOM 790 C CA . GLN A 1 97 ? 5.691 11.443 -13.956 1.00 86.44 97 GLN A CA 1
ATOM 791 C C . GLN A 1 97 ? 4.884 10.141 -13.858 1.00 86.44 97 GLN A C 1
ATOM 793 O O . GLN A 1 97 ? 3.781 10.135 -13.310 1.00 86.44 97 GLN A O 1
ATOM 798 N N . ARG A 1 98 ? 5.447 9.029 -14.347 1.00 90.88 98 ARG A N 1
ATOM 799 C CA . ARG A 1 98 ? 4.850 7.694 -14.212 1.00 90.88 98 ARG A CA 1
ATOM 800 C C . ARG A 1 98 ? 4.779 7.267 -12.745 1.00 90.88 98 ARG A C 1
ATOM 802 O O . ARG A 1 98 ? 3.723 6.826 -12.299 1.00 90.88 98 ARG A O 1
ATOM 809 N N . GLY A 1 99 ? 5.857 7.492 -11.994 1.00 90.38 99 GLY A N 1
ATOM 810 C CA . GLY A 1 99 ? 5.919 7.270 -10.550 1.00 90.38 99 GLY A CA 1
ATOM 811 C C . GLY A 1 99 ? 4.836 8.018 -9.779 1.00 90.38 99 GLY A C 1
ATOM 812 O O . GLY A 1 99 ? 4.112 7.433 -8.973 1.00 90.38 99 GLY A O 1
ATOM 813 N N . TYR A 1 100 ? 4.669 9.306 -10.084 1.00 89.62 100 TYR A N 1
ATOM 814 C CA . TYR A 1 100 ? 3.617 10.129 -9.495 1.00 89.62 100 TYR A CA 1
ATOM 815 C C . TYR A 1 100 ? 2.213 9.636 -9.860 1.00 89.62 100 TYR A C 1
ATOM 817 O O . TYR A 1 100 ? 1.347 9.541 -8.990 1.00 89.62 100 TYR A O 1
ATOM 825 N N . HIS A 1 101 ? 1.980 9.276 -11.124 1.00 91.50 101 HIS A N 1
ATOM 826 C CA . HIS A 1 101 ? 0.691 8.741 -11.556 1.00 91.50 101 HIS A CA 1
ATOM 827 C C . HIS A 1 101 ? 0.324 7.455 -10.799 1.00 91.50 101 HIS A C 1
ATOM 829 O O . HIS A 1 101 ? -0.783 7.358 -10.270 1.00 91.50 101 HIS A O 1
ATOM 835 N N . ALA A 1 102 ? 1.261 6.509 -10.682 1.00 92.25 102 ALA A N 1
ATOM 836 C CA . ALA A 1 102 ? 1.067 5.272 -9.927 1.00 92.25 102 ALA A CA 1
ATOM 837 C C . ALA A 1 102 ? 0.776 5.545 -8.442 1.00 92.25 102 ALA A C 1
ATOM 839 O O . ALA A 1 102 ? -0.183 5.008 -7.885 1.00 92.25 102 ALA A O 1
ATOM 840 N N . ALA A 1 103 ? 1.546 6.441 -7.817 1.00 91.69 103 ALA A N 1
ATOM 841 C CA . ALA A 1 103 ? 1.336 6.846 -6.432 1.00 91.69 103 ALA A CA 1
ATOM 842 C C . ALA A 1 103 ? -0.056 7.443 -6.195 1.00 91.69 103 ALA A C 1
ATOM 844 O O . ALA A 1 103 ? -0.737 7.087 -5.231 1.00 91.69 103 ALA A O 1
ATOM 845 N N . TYR A 1 104 ? -0.492 8.325 -7.092 1.00 92.56 104 TYR A N 1
ATOM 846 C CA . TYR A 1 104 ? -1.793 8.970 -7.001 1.00 92.56 104 TYR A CA 1
ATOM 847 C C . TYR A 1 104 ? -2.945 7.969 -7.184 1.00 92.56 104 TYR A C 1
ATOM 849 O O . TYR A 1 104 ? -3.892 7.971 -6.398 1.00 92.56 104 TYR A O 1
ATOM 857 N N . GLN A 1 105 ? -2.846 7.069 -8.171 1.00 92.12 105 GLN A N 1
ATOM 858 C CA . GLN A 1 105 ? -3.839 6.011 -8.399 1.00 92.12 105 GLN A CA 1
ATOM 859 C C . GLN A 1 105 ? -3.926 5.041 -7.220 1.00 92.12 105 GLN A C 1
ATOM 861 O O . GLN A 1 105 ? -5.020 4.685 -6.787 1.00 92.12 105 GLN A O 1
ATOM 866 N N . TYR A 1 106 ? -2.789 4.643 -6.655 1.00 92.00 106 TYR A N 1
ATOM 867 C CA . TYR A 1 106 ? -2.760 3.772 -5.486 1.00 92.00 106 TYR A CA 1
ATOM 868 C C . TYR A 1 106 ? -3.405 4.420 -4.255 1.00 92.00 106 TYR A C 1
ATOM 870 O O . TYR A 1 106 ? -4.238 3.794 -3.593 1.00 92.00 106 TYR A O 1
ATOM 878 N N . ALA A 1 107 ? -3.088 5.692 -3.990 1.00 93.06 107 ALA A N 1
ATOM 879 C CA . ALA A 1 107 ? -3.670 6.443 -2.881 1.00 93.06 107 ALA A CA 1
ATOM 880 C C . ALA A 1 107 ? -5.197 6.582 -2.990 1.00 93.06 107 ALA A C 1
ATOM 882 O O . ALA A 1 107 ? -5.886 6.505 -1.975 1.00 93.06 107 ALA A O 1
ATOM 883 N N . LEU A 1 108 ? -5.729 6.759 -4.205 1.00 93.06 108 LEU A N 1
ATOM 884 C CA . LEU A 1 108 ? -7.172 6.856 -4.438 1.00 93.06 108 LEU A CA 1
ATOM 885 C C . LEU A 1 108 ? -7.888 5.509 -4.359 1.00 93.06 108 LEU A C 1
ATOM 887 O O . LEU A 1 108 ? -8.964 5.436 -3.770 1.00 93.06 108 LEU A O 1
ATOM 891 N N . ASN A 1 109 ? -7.319 4.469 -4.970 1.00 91.38 109 ASN A N 1
ATOM 892 C CA . ASN A 1 109 ? -8.068 3.249 -5.264 1.00 91.38 109 ASN A CA 1
ATOM 893 C C . ASN A 1 109 ? -7.851 2.119 -4.251 1.00 91.38 109 ASN A C 1
ATOM 895 O O . ASN A 1 109 ? -8.679 1.212 -4.168 1.00 91.38 109 ASN A O 1
ATOM 899 N N . HIS A 1 110 ? -6.736 2.127 -3.512 1.00 90.38 110 HIS A N 1
ATOM 900 C CA . HIS A 1 110 ? -6.300 0.940 -2.765 1.00 90.38 110 HIS A CA 1
ATOM 901 C C . HIS A 1 110 ? -5.980 1.215 -1.298 1.00 90.38 110 HIS A C 1
ATOM 903 O O . HIS A 1 110 ? -6.365 0.417 -0.449 1.00 90.38 110 HIS A O 1
ATOM 909 N N . VAL A 1 111 ? -5.392 2.368 -0.959 1.00 91.81 111 VAL A N 1
ATOM 910 C CA . VAL A 1 111 ? -4.954 2.636 0.425 1.00 91.81 111 VAL A CA 1
ATOM 911 C C . VAL A 1 111 ? -6.090 2.536 1.452 1.00 91.81 111 VAL A C 1
ATOM 913 O O . VAL A 1 111 ? -5.884 1.990 2.533 1.00 91.81 111 VAL A O 1
ATOM 916 N N . ALA A 1 112 ? -7.299 3.007 1.133 1.00 93.06 112 ALA A N 1
ATOM 917 C CA . ALA A 1 112 ? -8.442 2.881 2.043 1.00 93.06 112 ALA A CA 1
ATOM 918 C C . ALA A 1 112 ? -8.824 1.412 2.308 1.00 93.06 112 ALA A C 1
ATOM 920 O O . ALA A 1 112 ? -9.196 1.057 3.426 1.00 93.06 112 ALA A O 1
ATOM 921 N N . THR A 1 113 ? -8.699 0.553 1.294 1.00 92.25 113 THR A N 1
ATOM 922 C CA . THR A 1 113 ? -8.949 -0.887 1.422 1.00 92.25 113 THR A CA 1
ATOM 923 C C . THR A 1 113 ? -7.881 -1.546 2.289 1.00 92.25 113 THR A C 1
ATOM 925 O O . THR A 1 113 ? -8.221 -2.273 3.219 1.00 92.25 113 THR A O 1
ATOM 928 N N . ASP A 1 114 ? -6.609 -1.237 2.048 1.00 91.19 114 ASP A N 1
ATOM 929 C CA . ASP A 1 114 ? -5.482 -1.808 2.793 1.00 91.19 114 ASP A CA 1
ATOM 930 C C . ASP A 1 114 ? -5.548 -1.415 4.280 1.00 91.19 114 ASP A C 1
ATOM 932 O O . ASP A 1 114 ? -5.358 -2.249 5.167 1.00 91.19 114 ASP A O 1
ATOM 936 N N . ILE A 1 115 ? -5.910 -0.158 4.568 1.00 92.88 115 ILE A N 1
ATOM 937 C CA . ILE A 1 115 ? -6.153 0.327 5.934 1.00 92.88 115 ILE A CA 1
ATOM 938 C C . ILE A 1 115 ? -7.315 -0.428 6.585 1.00 92.88 115 ILE A C 1
ATOM 940 O O . ILE A 1 115 ? -7.203 -0.843 7.738 1.00 92.88 115 ILE A O 1
ATOM 944 N N . ALA A 1 116 ? -8.428 -0.618 5.875 1.00 92.69 116 ALA A N 1
ATOM 945 C CA . ALA A 1 116 ? -9.584 -1.307 6.438 1.00 92.69 116 ALA A CA 1
ATOM 946 C C . ALA A 1 116 ? -9.298 -2.787 6.734 1.00 92.69 116 ALA A C 1
ATOM 948 O O . ALA A 1 116 ? -9.732 -3.301 7.763 1.00 92.69 116 ALA A O 1
ATOM 949 N N . ARG A 1 117 ? -8.521 -3.471 5.886 1.00 91.00 117 ARG A N 1
ATOM 950 C CA . ARG A 1 117 ? -8.092 -4.855 6.137 1.00 91.00 117 ARG A CA 1
ATOM 951 C C . ARG A 1 117 ? -7.254 -4.964 7.410 1.00 91.00 117 ARG A C 1
ATOM 953 O O . ARG A 1 117 ? -7.558 -5.791 8.267 1.00 91.00 117 ARG A O 1
ATOM 960 N N . ALA A 1 118 ? -6.285 -4.070 7.599 1.00 90.81 118 ALA A N 1
ATOM 961 C CA . ALA A 1 118 ? -5.491 -4.034 8.830 1.00 90.81 118 ALA A CA 1
ATOM 962 C C . ALA A 1 118 ? -6.345 -3.753 10.071 1.00 90.81 118 ALA A C 1
ATOM 964 O O . ALA A 1 118 ? -6.117 -4.321 11.142 1.00 90.81 118 ALA A O 1
ATOM 965 N N . MET A 1 119 ? -7.330 -2.867 9.919 1.00 92.19 119 MET A N 1
ATOM 966 C CA . MET A 1 119 ? -8.174 -2.406 11.012 1.00 92.19 119 MET A CA 1
ATOM 967 C C . MET A 1 119 ? -9.180 -3.472 11.464 1.00 92.19 119 MET A C 1
ATOM 969 O O . MET A 1 119 ? -9.231 -3.778 12.651 1.00 92.19 119 MET A O 1
ATOM 973 N N . TRP A 1 120 ? -9.950 -4.057 10.541 1.00 92.25 120 TRP A N 1
ATOM 974 C CA . TRP A 1 120 ? -11.057 -4.966 10.876 1.00 92.25 120 TRP A CA 1
ATOM 975 C C . TRP A 1 120 ? -10.736 -6.446 10.727 1.00 92.25 120 TRP A C 1
ATOM 977 O O . TRP A 1 120 ? -11.259 -7.253 11.488 1.00 92.25 120 TRP A O 1
ATOM 987 N N . MET A 1 121 ? -9.887 -6.816 9.769 1.00 88.75 121 MET A N 1
ATOM 988 C CA . MET A 1 121 ? -9.506 -8.219 9.568 1.00 88.75 121 MET A CA 1
ATOM 989 C C . MET A 1 121 ? -8.285 -8.602 10.409 1.00 88.75 121 MET A C 1
ATOM 991 O O . MET A 1 121 ? -7.904 -9.768 10.450 1.00 88.75 121 MET A O 1
ATOM 995 N N . GLY A 1 122 ? -7.654 -7.623 11.067 1.00 86.50 122 GLY A N 1
ATOM 996 C CA . GLY A 1 122 ? -6.443 -7.824 11.860 1.00 86.50 122 GLY A CA 1
ATOM 997 C C . GLY A 1 122 ? -5.262 -8.348 11.048 1.00 86.50 122 GLY A C 1
ATOM 998 O O . GLY A 1 122 ? -4.326 -8.910 11.613 1.00 86.50 122 GLY A O 1
ATOM 999 N N . GLU A 1 123 ? -5.311 -8.179 9.730 1.00 84.94 123 GLU A N 1
ATOM 1000 C CA . GLU A 1 123 ? -4.265 -8.631 8.833 1.00 84.94 123 GLU A CA 1
ATOM 1001 C C . GLU A 1 123 ? -2.971 -7.840 9.066 1.00 84.94 123 GLU A C 1
ATOM 1003 O O . GLU A 1 123 ? -2.985 -6.631 9.315 1.00 84.94 123 GLU A O 1
ATOM 1008 N N . ASP A 1 124 ? -1.830 -8.525 8.970 1.00 78.56 124 ASP A N 1
ATOM 1009 C CA . ASP A 1 124 ? -0.533 -7.849 8.955 1.00 78.56 124 ASP A CA 1
ATOM 1010 C C . ASP A 1 124 ? -0.379 -7.029 7.667 1.00 78.56 124 ASP A C 1
ATOM 1012 O O . ASP A 1 124 ? -0.989 -7.329 6.634 1.00 78.56 124 ASP A O 1
ATOM 1016 N N . TRP A 1 125 ? 0.485 -6.015 7.701 1.00 74.62 125 TRP A N 1
ATOM 1017 C CA . TRP A 1 125 ? 0.718 -5.131 6.560 1.00 74.62 125 TRP A CA 1
ATOM 1018 C C . TRP A 1 125 ? 1.127 -5.915 5.298 1.00 74.62 125 TRP A C 1
ATOM 1020 O O . TRP A 1 125 ? 0.742 -5.528 4.200 1.00 74.62 125 TRP A O 1
ATOM 1030 N N . ARG A 1 126 ? 1.819 -7.056 5.456 1.00 72.56 126 ARG A N 1
ATOM 1031 C CA . ARG A 1 126 ? 2.212 -7.972 4.365 1.00 72.56 126 ARG A CA 1
ATOM 1032 C C . ARG A 1 126 ? 1.024 -8.515 3.571 1.00 72.56 126 ARG A C 1
ATOM 1034 O O . ARG A 1 126 ? 1.155 -8.778 2.384 1.00 72.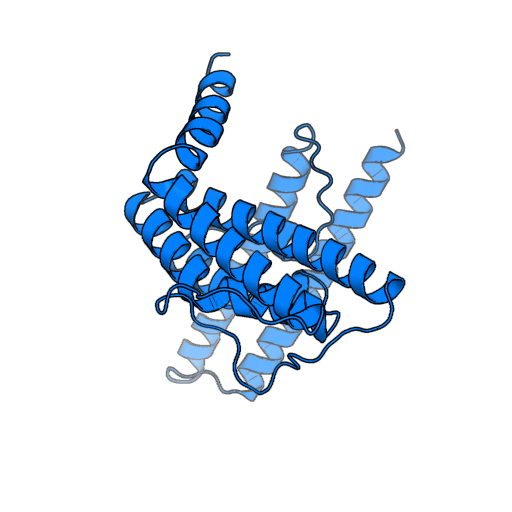56 126 ARG A O 1
ATOM 1041 N N . ASN A 1 127 ? -0.116 -8.687 4.238 1.00 76.62 127 ASN A N 1
ATOM 1042 C CA . ASN A 1 127 ? -1.348 -9.215 3.651 1.00 76.62 127 ASN A CA 1
ATOM 1043 C C . ASN A 1 127 ? -2.315 -8.092 3.250 1.00 76.62 127 ASN A C 1
ATOM 1045 O O . ASN A 1 127 ? -3.125 -8.271 2.341 1.00 76.62 127 ASN A O 1
ATOM 1049 N N . CYS A 1 128 ? -2.217 -6.940 3.923 1.00 74.12 128 CYS A N 1
ATOM 1050 C CA . CYS A 1 128 ? -3.056 -5.777 3.658 1.00 74.12 128 CYS A CA 1
ATOM 1051 C C . CYS A 1 128 ? -2.640 -5.028 2.404 1.00 74.12 128 CYS A C 1
ATOM 1053 O O . CYS A 1 128 ? -3.516 -4.598 1.664 1.00 74.12 128 CYS A O 1
ATOM 1055 N N . VAL A 1 129 ? -1.331 -4.820 2.205 1.00 67.56 129 VAL A N 1
ATOM 1056 C CA . VAL A 1 129 ? -0.830 -4.030 1.079 1.00 67.56 129 VAL A CA 1
ATOM 1057 C C . VAL A 1 129 ? -1.267 -4.702 -0.211 1.00 67.56 129 VAL A C 1
ATOM 1059 O O . VAL A 1 129 ? -0.903 -5.845 -0.493 1.00 67.56 129 VAL A O 1
ATOM 1062 N N . SER A 1 130 ? -2.075 -3.979 -0.981 1.00 70.69 130 SER A N 1
ATOM 1063 C CA . SER A 1 130 ? -2.723 -4.510 -2.166 1.00 70.69 130 SER A CA 1
ATOM 1064 C C . SER A 1 130 ? -1.698 -5.124 -3.130 1.00 70.69 130 SER A C 1
ATOM 1066 O O . SER A 1 130 ? -0.646 -4.515 -3.364 1.00 70.69 130 SER A O 1
ATOM 1068 N N . PRO A 1 131 ? -2.020 -6.247 -3.807 1.00 75.50 131 PRO A N 1
ATOM 1069 C CA . PRO A 1 131 ? -1.240 -6.749 -4.943 1.00 75.50 131 PRO A CA 1
ATOM 1070 C C . PRO A 1 131 ? -0.975 -5.681 -6.016 1.00 75.50 131 PRO A C 1
ATOM 1072 O O . PRO A 1 131 ? -0.036 -5.795 -6.800 1.00 75.50 131 PRO A O 1
ATOM 1075 N N . MET A 1 132 ? -1.761 -4.603 -6.022 1.00 81.06 132 MET A N 1
ATOM 1076 C CA . MET A 1 132 ? -1.559 -3.439 -6.876 1.00 81.06 132 MET A CA 1
ATOM 1077 C C . MET A 1 132 ? -0.220 -2.738 -6.640 1.00 81.06 132 MET A C 1
ATOM 1079 O O . MET A 1 132 ? 0.328 -2.172 -7.579 1.00 81.06 132 MET A O 1
ATOM 1083 N N . VAL A 1 133 ? 0.360 -2.816 -5.437 1.00 82.06 133 VAL A N 1
ATOM 1084 C CA . VAL A 1 133 ? 1.730 -2.338 -5.206 1.00 82.06 133 VAL A CA 1
ATOM 1085 C C . VAL A 1 133 ? 2.730 -3.139 -6.033 1.00 82.06 133 VAL A C 1
ATOM 1087 O O . VAL A 1 133 ? 3.619 -2.553 -6.649 1.00 82.06 133 VAL A O 1
ATOM 1090 N N . VAL A 1 134 ? 2.567 -4.462 -6.107 1.00 80.25 134 VAL A N 1
ATOM 1091 C CA . VAL A 1 134 ? 3.406 -5.308 -6.967 1.00 80.25 134 VAL A CA 1
ATOM 1092 C C . VAL A 1 134 ? 3.200 -4.930 -8.423 1.00 80.25 134 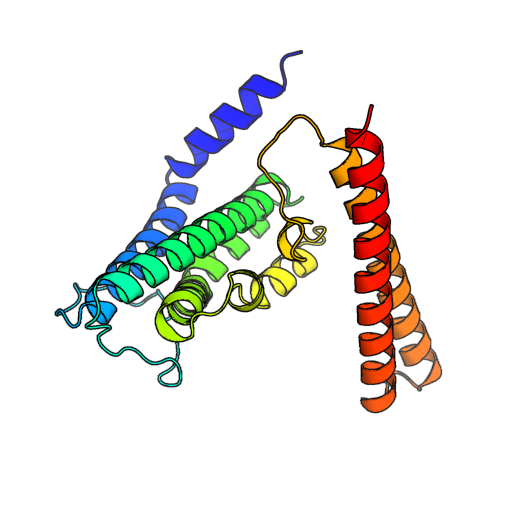VAL A C 1
ATOM 1094 O O . VAL A 1 134 ? 4.174 -4.675 -9.126 1.00 80.25 134 VAL A O 1
ATOM 1097 N N . LEU A 1 135 ? 1.936 -4.834 -8.847 1.00 81.25 135 LEU A N 1
ATOM 1098 C CA . LEU A 1 135 ? 1.580 -4.518 -10.226 1.00 81.25 135 LEU A CA 1
ATOM 1099 C C . LEU A 1 135 ? 2.198 -3.192 -10.679 1.00 81.25 135 LEU A C 1
ATOM 1101 O O . LEU A 1 135 ? 2.901 -3.172 -11.681 1.00 81.25 135 LEU A O 1
ATOM 1105 N N . TYR A 1 136 ? 1.989 -2.105 -9.932 1.00 86.19 136 TYR A N 1
ATOM 1106 C CA . TYR A 1 136 ? 2.529 -0.794 -10.295 1.00 86.19 136 TYR A CA 1
ATOM 1107 C C . TYR A 1 136 ? 4.060 -0.765 -10.250 1.00 86.19 136 TYR A C 1
ATOM 1109 O O . TYR A 1 136 ? 4.680 -0.172 -11.129 1.00 86.19 136 TYR A O 1
ATOM 1117 N N . THR A 1 137 ? 4.684 -1.421 -9.266 1.00 84.25 137 THR A N 1
ATOM 1118 C CA . THR A 1 137 ? 6.152 -1.468 -9.174 1.00 84.25 137 THR A CA 1
ATOM 1119 C C . THR A 1 137 ? 6.758 -2.174 -10.387 1.00 84.25 137 THR A C 1
ATOM 1121 O O . THR A 1 137 ? 7.665 -1.635 -11.016 1.00 84.25 137 THR A O 1
ATOM 1124 N N . LEU A 1 138 ? 6.228 -3.344 -10.751 1.00 81.56 138 LEU A N 1
ATOM 1125 C CA . LEU A 1 138 ? 6.719 -4.108 -11.898 1.00 81.56 138 LEU A CA 1
ATOM 1126 C C . LEU A 1 138 ? 6.390 -3.431 -13.231 1.00 81.56 138 LEU A C 1
ATOM 1128 O O . LEU A 1 138 ? 7.238 -3.410 -14.117 1.00 81.56 138 LEU A O 1
ATOM 1132 N N . ASP A 1 139 ? 5.201 -2.836 -13.365 1.00 83.56 139 ASP A N 1
ATOM 1133 C CA . ASP A 1 139 ? 4.817 -2.070 -14.557 1.00 83.56 139 ASP A CA 1
ATOM 1134 C C . ASP A 1 139 ? 5.845 -0.964 -14.846 1.00 83.56 139 ASP A C 1
ATOM 1136 O O . ASP A 1 139 ? 6.251 -0.755 -15.990 1.00 83.56 139 ASP A O 1
ATOM 1140 N N . MET A 1 140 ? 6.349 -0.309 -13.797 1.00 85.25 140 MET A N 1
ATOM 1141 C CA . MET A 1 140 ? 7.380 0.726 -13.883 1.00 85.25 140 MET A CA 1
ATOM 1142 C C . MET A 1 140 ? 8.810 0.215 -14.123 1.00 85.25 140 MET A C 1
ATOM 1144 O O . MET A 1 140 ? 9.734 1.027 -14.067 1.00 85.25 140 MET A O 1
ATOM 1148 N N . ASP A 1 141 ? 8.998 -1.081 -14.394 1.00 83.94 141 ASP A N 1
ATOM 1149 C CA . ASP A 1 141 ? 10.306 -1.750 -14.497 1.00 83.94 141 ASP A CA 1
ATOM 1150 C C . ASP A 1 141 ? 11.176 -1.527 -13.245 1.00 83.94 141 ASP A C 1
ATOM 1152 O O . ASP A 1 141 ? 12.407 -1.476 -13.273 1.00 83.94 141 ASP A O 1
ATOM 1156 N N . MET A 1 142 ? 10.509 -1.335 -12.103 1.00 83.56 142 MET A N 1
ATOM 1157 C CA . MET A 1 142 ? 11.168 -1.179 -10.823 1.00 83.56 142 MET A CA 1
ATOM 1158 C C . MET A 1 142 ? 11.276 -2.522 -10.122 1.00 83.56 142 MET A C 1
ATOM 1160 O O . MET A 1 142 ? 10.423 -3.406 -10.205 1.00 83.56 142 MET A O 1
ATOM 1164 N N . LYS A 1 143 ? 12.340 -2.637 -9.342 1.00 77.31 143 LYS A N 1
ATOM 1165 C CA . LYS A 1 143 ? 12.585 -3.777 -8.473 1.00 77.31 143 LYS A CA 1
ATOM 1166 C C . LYS A 1 143 ? 11.679 -3.681 -7.242 1.00 77.31 143 LYS A C 1
ATOM 1168 O O . LYS A 1 143 ? 11.512 -2.597 -6.681 1.00 77.31 143 LYS A O 1
ATOM 1173 N N . LEU A 1 144 ? 11.096 -4.806 -6.817 1.00 70.56 144 LEU A N 1
ATOM 1174 C CA . LEU A 1 144 ? 10.276 -4.842 -5.603 1.00 70.56 144 LEU A CA 1
ATOM 1175 C C . LEU A 1 144 ? 11.141 -4.523 -4.373 1.00 70.56 144 LEU A C 1
ATOM 1177 O O . LEU A 1 144 ? 12.192 -5.146 -4.207 1.00 70.56 144 LEU A O 1
ATOM 1181 N N . PRO A 1 145 ? 10.720 -3.592 -3.498 1.00 63.88 145 PRO A N 1
ATOM 1182 C CA . PRO A 1 145 ? 11.469 -3.287 -2.288 1.00 63.88 145 PRO A CA 1
ATOM 1183 C C . PRO A 1 145 ? 11.560 -4.511 -1.372 1.00 63.88 145 PRO A C 1
ATOM 1185 O O . PRO A 1 145 ? 10.563 -5.185 -1.142 1.00 63.88 145 PRO A O 1
ATOM 1188 N N . LEU A 1 146 ? 12.724 -4.774 -0.782 1.00 56.00 146 LEU A N 1
ATOM 1189 C CA . LEU A 1 146 ? 12.945 -5.949 0.075 1.00 56.00 146 LEU A CA 1
ATOM 1190 C C . LEU A 1 146 ? 12.042 -6.045 1.294 1.00 56.00 146 LEU A C 1
ATOM 1192 O O . LEU A 1 146 ? 11.654 -7.136 1.706 1.00 56.00 146 LEU A O 1
ATOM 1196 N N . TRP A 1 147 ? 11.683 -4.906 1.872 1.00 60.50 147 TRP A N 1
ATOM 1197 C CA . TRP A 1 147 ? 10.763 -4.909 2.992 1.00 60.50 147 TRP A CA 1
ATOM 1198 C C . TRP A 1 147 ? 9.399 -5.482 2.571 1.00 60.50 147 TRP A C 1
ATOM 1200 O O . TRP A 1 147 ? 8.769 -6.089 3.419 1.00 60.50 147 TRP A O 1
ATOM 1210 N N . PHE A 1 148 ? 8.995 -5.420 1.285 1.00 54.28 148 PHE A N 1
ATOM 1211 C CA . PHE A 1 148 ? 7.724 -5.945 0.744 1.00 54.28 148 PHE A CA 1
ATOM 1212 C C . PHE A 1 148 ? 7.551 -7.456 0.948 1.00 54.28 148 PHE A C 1
ATOM 1214 O O . PHE A 1 148 ? 6.436 -7.940 1.109 1.00 54.28 148 PHE A O 1
ATOM 1221 N N . VAL A 1 149 ? 8.650 -8.207 0.998 1.00 51.12 149 VAL A N 1
ATOM 1222 C CA . VAL A 1 149 ? 8.625 -9.663 1.178 1.00 51.12 149 VAL A CA 1
ATOM 1223 C C . VAL A 1 149 ? 8.756 -10.103 2.642 1.00 51.12 149 VAL A C 1
ATOM 1225 O O . VAL A 1 149 ? 9.024 -11.264 2.940 1.00 51.12 149 VAL A O 1
ATOM 1228 N N . GLY A 1 150 ? 8.548 -9.180 3.583 1.00 47.38 150 GLY A N 1
ATOM 1229 C CA . GLY A 1 150 ? 8.527 -9.504 5.002 1.00 47.38 150 GLY A CA 1
ATOM 1230 C C . GLY A 1 150 ? 9.905 -9.629 5.653 1.00 47.38 150 GLY A C 1
ATOM 1231 O O . GLY A 1 150 ? 10.018 -10.222 6.730 1.00 47.38 150 GLY A O 1
ATOM 1232 N N . ALA A 1 151 ? 10.941 -9.051 5.045 1.00 46.84 151 ALA A N 1
ATOM 1233 C CA . ALA A 1 151 ? 12.162 -8.734 5.771 1.00 46.84 151 ALA A CA 1
ATOM 1234 C C . ALA A 1 151 ? 11.830 -7.657 6.817 1.00 46.84 151 ALA A C 1
ATOM 1236 O O . ALA A 1 151 ? 11.276 -6.610 6.476 1.00 46.84 151 ALA A O 1
ATOM 1237 N N . ASP A 1 152 ? 12.105 -7.939 8.092 1.00 43.97 152 ASP A N 1
ATOM 1238 C CA . ASP A 1 152 ? 12.033 -6.926 9.142 1.00 43.97 152 ASP A CA 1
ATOM 1239 C C . ASP A 1 152 ? 13.220 -5.986 8.934 1.00 43.97 152 ASP A C 1
ATOM 1241 O O . ASP A 1 152 ? 14.363 -6.329 9.228 1.00 43.97 152 ASP A O 1
ATOM 1245 N N . VAL A 1 153 ? 12.959 -4.853 8.291 1.00 40.78 153 VAL A N 1
ATOM 1246 C CA . VAL A 1 153 ? 13.963 -3.816 8.085 1.00 40.78 153 VAL A CA 1
ATOM 1247 C C . VAL A 1 153 ? 13.769 -2.818 9.212 1.00 40.78 153 VAL A C 1
ATOM 1249 O O . VAL A 1 153 ? 12.925 -1.925 9.122 1.00 40.78 153 VAL A O 1
ATOM 1252 N N . GLU A 1 154 ? 14.538 -2.987 10.290 1.00 38.59 154 GLU A N 1
ATOM 1253 C CA . GLU A 1 154 ? 14.851 -1.850 11.150 1.00 38.59 154 GLU A CA 1
ATOM 1254 C C . GLU A 1 154 ? 15.473 -0.774 10.260 1.00 38.59 154 GLU A C 1
ATOM 1256 O O . GLU A 1 154 ? 16.363 -1.057 9.457 1.00 38.59 154 GLU A O 1
ATOM 1261 N N . ASP A 1 155 ? 14.977 0.455 10.378 1.00 39.72 155 ASP A N 1
ATOM 1262 C CA . ASP A 1 155 ? 15.457 1.623 9.643 1.00 39.72 155 ASP A CA 1
ATOM 1263 C C . ASP A 1 155 ? 16.843 2.035 10.169 1.00 39.72 155 ASP A C 1
ATOM 1265 O O . ASP A 1 155 ? 17.024 3.073 10.800 1.00 39.72 155 ASP A O 1
ATOM 1269 N N . ARG A 1 156 ? 17.835 1.167 9.977 1.00 44.00 156 ARG A N 1
ATOM 1270 C CA . ARG A 1 156 ? 19.244 1.456 10.204 1.00 44.00 156 ARG A CA 1
ATOM 1271 C C . ARG A 1 156 ? 19.894 1.594 8.839 1.00 44.00 156 ARG A C 1
ATOM 1273 O O . ARG A 1 156 ? 20.240 0.614 8.191 1.00 44.00 156 ARG A O 1
ATOM 1280 N N . HIS A 1 157 ? 20.065 2.849 8.438 1.00 49.38 157 HIS A N 1
ATOM 1281 C CA . HIS A 1 157 ? 20.733 3.315 7.217 1.00 49.38 157 HIS A CA 1
ATOM 1282 C C . HIS A 1 157 ? 22.220 2.863 7.113 1.00 49.38 157 HIS A C 1
ATOM 1284 O O . HIS A 1 157 ? 22.943 3.276 6.215 1.00 49.38 157 HIS A O 1
ATOM 1290 N N . GLU A 1 158 ? 22.728 2.023 8.017 1.00 41.81 158 GLU A N 1
ATOM 1291 C CA . GLU A 1 158 ? 24.125 1.567 8.008 1.00 41.81 158 GLU A CA 1
ATOM 1292 C C . GLU A 1 158 ? 24.334 0.218 7.292 1.00 41.81 158 GLU A C 1
ATOM 1294 O O . GLU A 1 158 ? 25.475 -0.111 6.979 1.00 41.81 158 GLU A O 1
ATOM 1299 N N . ASP A 1 159 ? 23.274 -0.533 6.955 1.00 48.38 159 ASP A N 1
ATOM 1300 C CA . ASP A 1 159 ? 23.389 -1.883 6.363 1.00 48.38 159 ASP A CA 1
ATOM 1301 C C . ASP A 1 159 ? 22.817 -1.991 4.930 1.00 48.38 159 ASP A C 1
ATOM 1303 O O . ASP A 1 159 ? 22.076 -2.910 4.568 1.00 48.38 159 ASP A O 1
ATOM 1307 N N . ASP A 1 160 ? 23.174 -1.029 4.075 1.00 53.72 160 ASP A N 1
ATOM 1308 C CA . ASP A 1 160 ? 22.800 -1.019 2.650 1.00 53.72 160 ASP A CA 1
ATOM 1309 C C . ASP A 1 160 ? 23.420 -2.197 1.859 1.00 53.72 160 ASP A C 1
ATOM 1311 O O . ASP A 1 160 ? 22.942 -2.556 0.779 1.00 53.72 160 ASP A O 1
ATOM 1315 N N . GLY A 1 161 ? 24.475 -2.831 2.388 1.00 54.62 161 GLY A N 1
ATOM 1316 C CA . GLY A 1 161 ? 25.174 -3.954 1.753 1.00 54.62 161 GLY A CA 1
ATOM 1317 C C . GLY A 1 161 ? 24.390 -5.268 1.807 1.00 54.62 161 GLY A C 1
ATOM 1318 O O . GLY A 1 161 ? 24.235 -5.939 0.779 1.00 54.62 161 GLY A O 1
ATOM 1319 N N . LEU A 1 162 ? 23.845 -5.619 2.977 1.00 53.19 162 LEU A N 1
ATOM 1320 C CA . LEU A 1 162 ? 22.999 -6.804 3.132 1.00 53.19 162 LEU A CA 1
ATOM 1321 C C . LEU A 1 162 ? 21.692 -6.652 2.345 1.00 53.19 162 LEU A C 1
ATOM 1323 O O . LEU A 1 162 ? 21.266 -7.592 1.667 1.00 53.19 162 LEU A O 1
ATOM 1327 N N . ALA A 1 163 ? 21.113 -5.447 2.354 1.00 52.94 163 ALA A N 1
ATOM 1328 C CA . ALA A 1 163 ? 19.966 -5.105 1.522 1.00 52.94 163 ALA A CA 1
ATOM 1329 C C . ALA A 1 163 ? 20.295 -5.262 0.024 1.00 52.94 163 ALA A C 1
ATOM 1331 O O . ALA A 1 163 ? 19.593 -5.966 -0.695 1.00 52.94 163 ALA A O 1
ATOM 1332 N N . ALA A 1 164 ? 21.411 -4.728 -0.475 1.00 55.22 164 ALA A N 1
ATOM 1333 C CA . ALA A 1 164 ? 21.781 -4.906 -1.882 1.00 55.22 164 ALA A CA 1
ATOM 1334 C C . ALA A 1 164 ? 21.975 -6.390 -2.274 1.00 55.22 164 ALA A C 1
ATOM 1336 O O . ALA A 1 164 ? 21.568 -6.818 -3.361 1.00 55.22 164 ALA A O 1
ATOM 1337 N N . TYR A 1 165 ? 22.554 -7.205 -1.385 1.00 59.78 165 TYR A N 1
ATOM 1338 C CA . TYR A 1 165 ? 22.751 -8.638 -1.620 1.00 59.78 165 TYR A CA 1
ATOM 1339 C C . TYR A 1 165 ? 21.427 -9.416 -1.669 1.00 59.78 165 TYR A C 1
ATOM 1341 O O . TYR A 1 165 ? 21.196 -10.187 -2.612 1.00 59.78 165 TYR A O 1
ATOM 1349 N N . GLN A 1 166 ? 20.535 -9.181 -0.704 1.00 57.38 166 GLN A N 1
ATOM 1350 C CA . GLN A 1 166 ? 19.181 -9.744 -0.683 1.00 57.38 166 GLN A CA 1
ATOM 1351 C C . GLN A 1 166 ? 18.411 -9.371 -1.949 1.00 57.38 166 GLN A C 1
ATOM 1353 O O . GLN A 1 166 ? 17.811 -10.226 -2.601 1.00 57.38 166 GLN A O 1
ATOM 1358 N N . GLU A 1 167 ? 18.483 -8.098 -2.330 1.00 59.16 167 GLU A N 1
ATOM 1359 C CA . GLU A 1 167 ? 17.784 -7.543 -3.479 1.00 59.16 167 GLU A CA 1
ATOM 1360 C C . GLU A 1 167 ? 18.262 -8.208 -4.775 1.00 59.16 167 GLU A C 1
ATOM 1362 O O . GLU A 1 167 ? 17.450 -8.661 -5.587 1.00 59.16 167 GLU A O 1
ATOM 1367 N N . SER A 1 168 ? 19.580 -8.365 -4.929 1.00 63.25 168 SER A N 1
ATOM 1368 C CA . SER A 1 168 ? 20.164 -9.071 -6.071 1.00 63.25 168 SER A CA 1
ATOM 1369 C C . SER A 1 168 ? 19.735 -10.542 -6.140 1.00 63.25 168 SER A C 1
ATOM 1371 O O . SER A 1 168 ? 19.535 -11.083 -7.228 1.00 63.25 168 SER A O 1
ATOM 1373 N N . SER A 1 169 ? 19.552 -11.189 -4.988 1.00 65.81 169 SER A N 1
ATOM 1374 C CA . SER A 1 169 ? 19.189 -12.605 -4.902 1.00 65.81 169 SER A CA 1
ATOM 1375 C C . SER A 1 169 ? 17.721 -12.834 -5.270 1.00 65.81 169 SER A C 1
ATOM 1377 O O . SER A 1 169 ? 17.425 -13.718 -6.075 1.00 65.81 169 SER A O 1
ATOM 1379 N N . ILE A 1 170 ? 16.809 -11.983 -4.784 1.00 67.00 170 ILE A N 1
ATOM 1380 C CA . ILE A 1 170 ? 15.386 -12.035 -5.159 1.00 67.00 170 ILE A CA 1
ATOM 1381 C C . ILE A 1 170 ? 15.203 -11.724 -6.645 1.00 67.00 170 ILE A C 1
ATOM 1383 O O . ILE A 1 170 ? 14.427 -12.392 -7.321 1.00 67.00 170 ILE A O 1
ATOM 1387 N N . GLN A 1 171 ? 15.951 -10.766 -7.189 1.00 68.12 171 GLN A N 1
ATOM 1388 C CA . GLN A 1 171 ? 15.881 -10.435 -8.614 1.00 68.12 171 GLN A CA 1
ATOM 1389 C C . GLN A 1 171 ? 16.345 -11.569 -9.511 1.00 68.12 171 GLN A C 1
ATOM 1391 O O . GLN A 1 171 ? 15.703 -11.840 -10.523 1.00 68.12 171 GLN A O 1
ATOM 1396 N N . ARG A 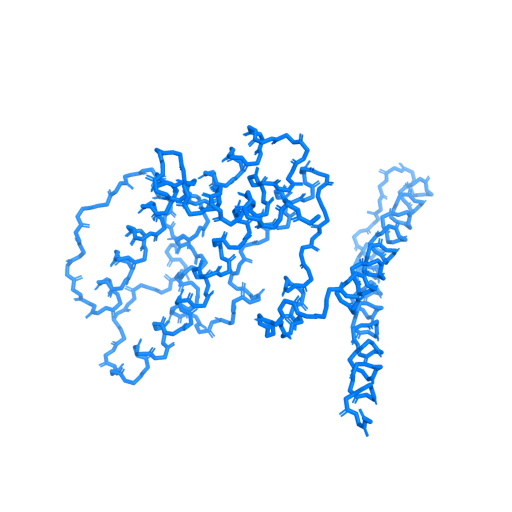1 172 ? 17.429 -12.260 -9.139 1.00 75.75 172 ARG A N 1
ATOM 1397 C CA . ARG A 1 172 ? 17.851 -13.467 -9.858 1.00 75.75 172 ARG A CA 1
ATOM 1398 C C . ARG A 1 172 ? 16.764 -14.537 -9.812 1.00 75.75 172 ARG A C 1
ATOM 1400 O O . ARG A 1 172 ? 16.525 -15.179 -10.828 1.00 75.75 172 ARG A O 1
ATOM 1407 N N . LEU A 1 173 ? 16.076 -14.686 -8.678 1.00 75.38 173 LEU A N 1
ATOM 1408 C CA . LEU A 1 173 ? 14.985 -15.648 -8.533 1.00 75.38 173 LEU A CA 1
ATOM 1409 C C . LEU A 1 173 ? 13.783 -15.308 -9.425 1.00 75.38 173 LEU A C 1
ATOM 1411 O O . LEU A 1 173 ? 13.305 -16.164 -10.164 1.00 75.38 173 LEU A O 1
ATOM 1415 N N . VAL A 1 174 ? 13.327 -14.053 -9.386 1.00 75.69 174 VAL A N 1
ATOM 1416 C CA . VAL A 1 174 ? 12.224 -13.559 -10.223 1.00 75.69 174 VAL A CA 1
ATOM 1417 C C . VAL A 1 174 ? 12.592 -13.668 -11.701 1.00 75.69 174 VAL A C 1
ATOM 1419 O O . VAL A 1 174 ? 11.803 -14.179 -12.484 1.00 75.69 174 VAL A O 1
ATOM 1422 N N . GLY A 1 175 ? 13.808 -13.270 -12.087 1.00 77.31 175 GLY A N 1
ATOM 1423 C CA . GLY A 1 175 ? 14.289 -13.391 -13.464 1.00 77.31 175 GLY A CA 1
ATOM 1424 C C . GLY A 1 175 ? 14.350 -14.843 -13.948 1.00 77.31 175 GLY A C 1
ATOM 1425 O O . GLY A 1 175 ? 13.924 -15.137 -15.067 1.00 77.31 175 GLY A O 1
ATOM 1426 N N . ALA A 1 176 ? 14.817 -15.765 -13.102 1.00 79.38 176 ALA A N 1
ATOM 1427 C CA . ALA A 1 176 ? 14.836 -17.195 -13.406 1.00 79.38 176 ALA A CA 1
ATOM 1428 C C . ALA A 1 176 ? 13.418 -17.765 -13.550 1.00 79.38 176 ALA A C 1
ATOM 1430 O O . ALA A 1 176 ? 13.154 -18.524 -14.481 1.00 79.38 176 ALA A O 1
ATOM 1431 N N . PHE A 1 177 ? 12.494 -17.358 -12.678 1.00 81.25 177 PHE A N 1
ATOM 1432 C CA . PHE A 1 177 ? 11.094 -17.758 -12.753 1.00 81.25 177 PHE A CA 1
ATOM 1433 C C . PHE A 1 177 ? 10.420 -17.246 -14.029 1.00 81.25 177 PHE A C 1
ATOM 1435 O O . PHE A 1 177 ? 9.846 -18.039 -14.772 1.00 81.25 177 PHE A O 1
ATOM 1442 N N . THR A 1 178 ? 10.551 -15.954 -14.336 1.00 81.94 178 THR A N 1
ATOM 1443 C CA . THR A 1 178 ? 10.022 -15.356 -15.569 1.00 81.94 178 THR A CA 1
ATOM 1444 C C . THR A 1 178 ? 10.575 -16.068 -16.800 1.00 81.94 178 THR A C 1
ATOM 1446 O O . THR A 1 178 ? 9.817 -16.425 -17.698 1.00 81.94 178 THR A O 1
ATOM 1449 N N . SER A 1 179 ? 11.878 -16.362 -16.817 1.00 83.62 179 SER A N 1
ATOM 1450 C CA . SER A 1 179 ? 12.503 -17.123 -17.905 1.00 83.62 179 SER A CA 1
ATOM 1451 C C . SER A 1 179 ? 11.921 -18.533 -18.021 1.00 83.62 179 SER A C 1
ATOM 1453 O O . SER A 1 179 ? 11.621 -18.984 -19.123 1.00 83.62 179 SER A O 1
ATOM 1455 N N . ALA A 1 180 ? 11.706 -19.223 -16.898 1.00 81.44 180 ALA A N 1
ATOM 1456 C CA . ALA A 1 180 ? 11.096 -20.547 -16.886 1.00 81.44 180 ALA A CA 1
ATOM 1457 C C . ALA A 1 180 ? 9.652 -20.520 -17.412 1.00 81.44 180 ALA A C 1
ATOM 1459 O O . ALA A 1 180 ? 9.270 -21.418 -18.160 1.00 81.44 180 ALA A O 1
ATOM 1460 N N . VAL A 1 181 ? 8.866 -19.494 -17.063 1.00 80.31 181 VAL A N 1
ATOM 1461 C CA . VAL A 1 181 ? 7.498 -19.301 -17.572 1.00 80.31 181 VAL A CA 1
ATOM 1462 C C . VAL A 1 181 ? 7.511 -19.050 -19.077 1.00 80.31 181 VAL A C 1
ATOM 1464 O O . VAL A 1 181 ? 6.772 -19.720 -19.789 1.00 80.31 181 VAL A O 1
ATOM 1467 N N . ILE A 1 182 ? 8.397 -18.183 -19.574 1.00 81.25 182 ILE A N 1
ATOM 1468 C CA . ILE A 1 182 ? 8.549 -17.914 -21.015 1.00 81.25 182 ILE A CA 1
ATOM 1469 C C . ILE A 1 182 ? 8.928 -19.193 -21.775 1.00 81.25 182 ILE A C 1
ATOM 1471 O O . ILE A 1 182 ? 8.366 -19.487 -22.829 1.00 81.25 182 ILE A O 1
ATOM 1475 N N . ILE A 1 183 ? 9.856 -19.992 -21.238 1.00 84.62 183 ILE A N 1
ATOM 1476 C CA . ILE A 1 183 ? 10.260 -21.268 -21.847 1.00 84.62 183 ILE A CA 1
ATOM 1477 C C . ILE A 1 183 ? 9.098 -22.268 -21.835 1.00 84.62 183 ILE A C 1
ATOM 1479 O O . ILE A 1 183 ? 8.867 -22.953 -22.833 1.00 84.62 183 ILE A O 1
ATOM 1483 N N . ALA A 1 184 ? 8.359 -22.358 -20.727 1.00 79.94 184 ALA A N 1
ATOM 1484 C CA . ALA A 1 184 ? 7.184 -23.215 -20.630 1.00 79.94 184 ALA A CA 1
ATOM 1485 C C . ALA A 1 184 ? 6.110 -22.796 -21.642 1.00 79.94 184 ALA A C 1
ATOM 1487 O O . ALA A 1 184 ? 5.570 -23.650 -22.336 1.00 79.94 184 ALA A O 1
ATOM 1488 N N . GLU A 1 185 ? 5.862 -21.495 -21.791 1.00 83.38 185 GLU A N 1
ATOM 1489 C CA . GLU A 1 185 ? 4.899 -20.947 -22.744 1.00 83.38 185 GLU A CA 1
ATOM 1490 C C . GLU A 1 185 ? 5.294 -21.272 -24.187 1.00 83.38 185 GLU A C 1
ATOM 1492 O O . GLU A 1 185 ? 4.463 -21.746 -24.961 1.00 83.38 185 GLU A O 1
ATOM 1497 N N . ALA A 1 186 ? 6.573 -21.097 -24.531 1.00 85.94 186 ALA A N 1
ATOM 1498 C CA . ALA A 1 186 ? 7.104 -21.441 -25.847 1.00 85.94 186 ALA A CA 1
ATOM 1499 C C . ALA A 1 186 ? 7.012 -22.948 -26.145 1.00 85.94 186 ALA A C 1
ATOM 1501 O O . ALA A 1 186 ? 6.743 -23.338 -27.280 1.00 85.94 186 ALA A O 1
ATOM 1502 N N . THR A 1 187 ? 7.207 -23.794 -25.129 1.00 86.00 187 THR A N 1
ATOM 1503 C CA . THR A 1 187 ? 7.108 -25.257 -25.260 1.00 86.00 187 THR A CA 1
ATOM 1504 C C . THR A 1 187 ? 5.654 -25.719 -25.402 1.00 86.00 187 THR A C 1
ATOM 1506 O O . THR A 1 187 ? 5.377 -26.656 -26.147 1.00 86.00 187 THR A O 1
ATOM 1509 N N . ASP A 1 188 ? 4.721 -25.032 -24.741 1.00 83.94 188 ASP A N 1
ATOM 1510 C CA . ASP A 1 188 ? 3.305 -25.412 -24.655 1.00 83.94 188 ASP A CA 1
ATOM 1511 C C . ASP A 1 188 ? 2.437 -24.745 -25.743 1.00 83.94 188 ASP A C 1
ATOM 1513 O O . ASP A 1 188 ? 1.224 -24.595 -25.595 1.00 83.94 188 ASP A O 1
ATOM 1517 N N . GLY A 1 189 ? 3.041 -24.323 -26.858 1.00 83.88 189 GLY A N 1
ATOM 1518 C CA . GLY A 1 189 ? 2.310 -23.748 -27.993 1.00 83.88 189 GLY A CA 1
ATOM 1519 C C . GLY A 1 189 ? 1.727 -22.355 -27.727 1.00 83.88 189 GLY A C 1
ATOM 1520 O O . GLY A 1 189 ? 0.733 -21.975 -28.346 1.00 83.88 189 GLY A O 1
ATOM 1521 N N . GLY A 1 190 ? 2.334 -21.595 -26.812 1.00 80.81 190 GLY A N 1
ATOM 1522 C CA . GLY A 1 190 ? 1.981 -20.208 -26.507 1.00 80.81 190 GLY A CA 1
ATOM 1523 C C . GLY A 1 190 ? 1.074 -20.023 -25.290 1.00 80.81 190 GLY A C 1
ATOM 1524 O O . GLY A 1 190 ? 0.622 -18.906 -25.058 1.00 80.81 190 GLY A O 1
ATOM 1525 N N . ARG A 1 191 ? 0.757 -21.082 -24.526 1.00 80.94 191 ARG A N 1
ATOM 1526 C CA . ARG A 1 191 ? 0.029 -20.966 -23.247 1.00 80.94 191 ARG A CA 1
ATOM 1527 C C . ARG A 1 191 ? 0.467 -22.026 -22.244 1.00 80.94 191 ARG A C 1
ATOM 1529 O O . ARG A 1 191 ? 0.321 -23.215 -22.495 1.00 80.94 191 ARG A O 1
ATOM 1536 N N . VAL A 1 192 ? 0.898 -21.590 -21.064 1.00 84.31 192 VAL A N 1
ATOM 1537 C CA . VAL A 1 192 ? 1.205 -22.489 -19.940 1.00 84.31 192 VAL A CA 1
ATOM 1538 C C . VAL A 1 192 ? -0.093 -22.966 -19.287 1.00 84.31 192 VAL A C 1
ATOM 1540 O O . VAL A 1 192 ? -0.986 -22.163 -19.003 1.00 84.31 192 VAL A O 1
ATOM 1543 N N . SER A 1 193 ? -0.211 -24.270 -19.023 1.00 85.25 193 SER A N 1
ATOM 1544 C CA . SER A 1 193 ? -1.366 -24.810 -18.297 1.00 85.25 193 SER A CA 1
ATOM 1545 C C . SER A 1 193 ? -1.417 -24.289 -16.854 1.00 85.25 193 SER A C 1
ATOM 1547 O O . SER A 1 193 ? -0.389 -24.052 -16.220 1.00 85.25 193 SER A O 1
ATOM 1549 N N . HIS A 1 194 ? -2.624 -24.135 -16.302 1.00 79.94 194 HIS A N 1
ATOM 1550 C CA . HIS A 1 194 ? -2.808 -23.655 -14.927 1.00 79.94 194 HIS A CA 1
ATOM 1551 C C . HIS A 1 194 ? -2.094 -24.542 -13.893 1.00 79.94 194 HIS A C 1
ATOM 1553 O O . HIS A 1 194 ? -1.485 -24.033 -12.958 1.00 79.94 194 HIS A O 1
ATOM 1559 N N . GLU A 1 195 ? -2.146 -25.865 -14.065 1.00 83.12 195 GLU A N 1
ATOM 1560 C CA . GLU A 1 195 ? -1.482 -26.817 -13.169 1.00 83.12 195 GLU A CA 1
ATOM 1561 C C . GLU A 1 195 ? 0.038 -26.628 -13.171 1.00 83.12 195 GLU A C 1
ATOM 1563 O O . GLU A 1 195 ? 0.646 -26.510 -12.110 1.00 83.12 195 GLU A O 1
ATOM 1568 N N . ARG A 1 196 ? 0.639 -26.485 -14.357 1.00 82.56 196 ARG A N 1
ATOM 1569 C CA . ARG A 1 196 ? 2.076 -26.248 -14.499 1.00 82.56 196 ARG A CA 1
ATOM 1570 C C . ARG A 1 196 ? 2.483 -24.893 -13.929 1.00 82.56 196 ARG A C 1
ATOM 1572 O O . ARG A 1 196 ? 3.462 -24.819 -13.192 1.00 82.56 19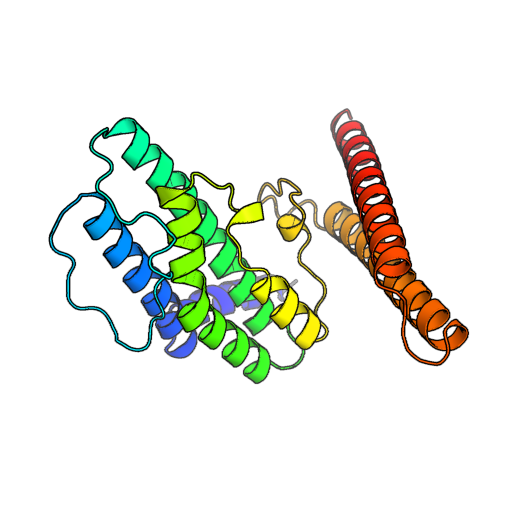6 ARG A O 1
ATOM 1579 N N . LEU A 1 197 ? 1.713 -23.840 -14.209 1.00 80.12 197 LEU A N 1
ATOM 1580 C CA . LEU A 1 197 ? 1.962 -22.509 -13.657 1.00 80.12 197 LEU A CA 1
ATOM 1581 C C . LEU A 1 197 ? 1.882 -22.514 -12.124 1.00 80.12 197 LEU A C 1
ATOM 1583 O O . LEU A 1 197 ? 2.740 -21.926 -11.472 1.00 80.12 197 LEU A O 1
ATOM 1587 N N . LYS A 1 198 ? 0.901 -23.224 -11.550 1.00 80.81 198 LYS A N 1
ATOM 1588 C CA . LYS A 1 198 ? 0.773 -23.409 -10.102 1.00 80.81 198 LYS A CA 1
ATOM 1589 C C . LYS A 1 198 ? 1.998 -24.114 -9.522 1.00 80.81 198 LYS A C 1
ATOM 1591 O O . LYS A 1 198 ? 2.595 -23.593 -8.589 1.00 80.81 198 LYS A O 1
ATOM 1596 N N . THR A 1 199 ? 2.429 -25.234 -10.104 1.00 83.75 199 THR A N 1
ATOM 1597 C CA . THR A 1 199 ? 3.639 -25.945 -9.657 1.00 83.75 199 THR A CA 1
ATOM 1598 C C . THR A 1 199 ? 4.881 -25.058 -9.722 1.00 83.75 199 THR A C 1
ATOM 1600 O O . THR A 1 199 ? 5.706 -25.073 -8.811 1.00 83.75 199 THR A O 1
ATOM 1603 N N . MET A 1 200 ? 5.020 -24.260 -10.782 1.00 81.62 200 MET A N 1
ATOM 1604 C CA . MET A 1 200 ? 6.134 -23.325 -10.915 1.00 81.62 200 MET A CA 1
ATOM 1605 C C . MET A 1 200 ? 6.062 -22.223 -9.849 1.00 81.62 200 MET A C 1
ATOM 1607 O O . MET A 1 200 ? 7.092 -21.880 -9.269 1.00 81.62 200 MET A O 1
ATOM 1611 N N . ALA A 1 201 ? 4.875 -21.677 -9.572 1.00 75.69 201 ALA A N 1
ATOM 1612 C CA . ALA A 1 201 ? 4.672 -20.666 -8.535 1.00 75.69 201 ALA A CA 1
ATOM 1613 C C . ALA A 1 201 ? 4.960 -21.221 -7.129 1.00 75.69 201 ALA A C 1
ATOM 1615 O O . ALA A 1 201 ? 5.646 -20.568 -6.345 1.00 75.69 201 ALA A O 1
ATOM 1616 N N . ASP A 1 202 ? 4.527 -22.451 -6.839 1.00 79.44 202 ASP A N 1
ATOM 1617 C CA . ASP A 1 202 ? 4.830 -23.151 -5.586 1.00 79.44 202 ASP A CA 1
ATOM 1618 C C . ASP A 1 202 ? 6.350 -23.372 -5.434 1.00 79.44 202 ASP A C 1
ATOM 1620 O O . ASP A 1 202 ? 6.921 -23.147 -4.364 1.00 79.44 202 ASP A O 1
ATOM 1624 N N . ALA A 1 203 ? 7.043 -23.739 -6.519 1.00 79.62 203 ALA A N 1
ATOM 1625 C CA . ALA A 1 203 ? 8.500 -23.878 -6.530 1.00 79.62 203 ALA A CA 1
ATOM 1626 C C . ALA A 1 203 ? 9.223 -22.537 -6.317 1.00 79.62 203 ALA A C 1
ATOM 1628 O O . ALA A 1 203 ? 10.184 -22.467 -5.547 1.00 79.62 203 ALA A O 1
ATOM 1629 N N . MET A 1 204 ? 8.747 -21.462 -6.951 1.00 80.19 204 MET A N 1
ATOM 1630 C CA . MET A 1 204 ? 9.252 -20.107 -6.719 1.00 80.19 204 MET A CA 1
ATOM 1631 C C . MET A 1 204 ? 9.073 -19.708 -5.257 1.00 80.19 204 MET A C 1
ATOM 1633 O O . MET A 1 204 ? 10.013 -19.202 -4.651 1.00 80.19 204 MET A O 1
ATOM 1637 N N . TRP A 1 205 ? 7.903 -19.971 -4.678 1.00 75.69 205 TRP A N 1
ATOM 1638 C CA . TRP A 1 205 ? 7.622 -19.682 -3.277 1.00 75.69 205 TRP A CA 1
ATOM 1639 C C . TRP A 1 205 ? 8.573 -20.428 -2.333 1.00 75.69 205 TRP A C 1
ATOM 1641 O O . TRP A 1 205 ? 9.142 -19.822 -1.420 1.00 75.69 205 TRP A O 1
ATOM 1651 N N . MET A 1 206 ? 8.824 -21.717 -2.586 1.00 80.12 206 MET A N 1
ATOM 1652 C CA . MET A 1 206 ? 9.804 -22.500 -1.825 1.00 80.12 206 MET A CA 1
ATOM 1653 C C . MET A 1 206 ? 11.218 -21.930 -1.949 1.00 80.12 206 MET A C 1
ATOM 1655 O O . MET A 1 206 ? 11.900 -21.768 -0.938 1.00 80.12 206 MET A O 1
ATOM 1659 N N . MET A 1 207 ? 11.656 -21.573 -3.160 1.00 77.31 207 MET A N 1
ATOM 1660 C CA . MET A 1 207 ? 12.986 -20.995 -3.359 1.00 77.31 207 MET A CA 1
ATOM 1661 C C . MET A 1 207 ? 13.120 -19.607 -2.728 1.00 77.31 207 MET A C 1
ATOM 1663 O O . MET A 1 207 ? 14.172 -19.287 -2.179 1.00 77.31 207 MET A O 1
ATOM 1667 N N . LEU A 1 208 ? 12.062 -18.794 -2.760 1.00 70.81 208 LEU A N 1
ATOM 1668 C CA . LEU A 1 208 ? 12.022 -17.484 -2.113 1.00 70.81 208 LEU A CA 1
ATOM 1669 C C . LEU A 1 208 ? 12.170 -17.646 -0.596 1.00 70.81 208 LEU A C 1
ATOM 1671 O O . LEU A 1 208 ? 13.031 -17.015 0.012 1.00 70.81 208 LEU A O 1
ATOM 1675 N N . THR A 1 209 ? 11.406 -18.576 -0.018 1.00 73.12 209 THR A N 1
ATOM 1676 C CA . THR A 1 209 ? 11.451 -18.916 1.410 1.00 73.12 209 THR A CA 1
ATOM 1677 C C . THR A 1 209 ? 12.835 -19.427 1.820 1.00 73.12 209 THR A C 1
ATOM 1679 O O . THR A 1 209 ? 13.396 -18.960 2.810 1.00 73.12 209 THR A O 1
ATOM 1682 N N . ALA A 1 210 ? 13.431 -20.332 1.036 1.00 74.38 210 ALA A N 1
ATOM 1683 C CA . ALA A 1 210 ? 14.774 -20.858 1.285 1.00 74.38 210 ALA A CA 1
ATOM 1684 C C . ALA A 1 210 ? 15.857 -19.774 1.166 1.00 74.38 210 ALA A C 1
ATOM 1686 O O . ALA A 1 210 ? 16.733 -19.677 2.023 1.00 74.38 210 ALA A O 1
ATOM 1687 N N . THR A 1 211 ? 15.774 -18.918 0.142 1.00 67.75 211 THR A N 1
ATOM 1688 C CA . THR A 1 211 ? 16.701 -17.791 -0.051 1.00 67.75 211 THR A CA 1
ATOM 1689 C C . THR A 1 211 ? 16.632 -16.834 1.134 1.00 67.75 211 THR A C 1
ATOM 1691 O O . THR A 1 211 ? 17.660 -16.460 1.687 1.00 67.75 211 THR A O 1
ATOM 1694 N N . MET A 1 212 ? 15.428 -16.480 1.580 1.00 67.88 212 MET A N 1
ATOM 1695 C CA . MET A 1 212 ? 15.234 -15.621 2.749 1.00 67.88 212 MET A CA 1
ATOM 1696 C C . MET A 1 212 ? 15.789 -16.236 4.026 1.00 67.88 212 MET A C 1
ATOM 1698 O O . MET A 1 212 ? 16.422 -15.535 4.813 1.00 67.88 212 MET A O 1
ATOM 1702 N N . TRP A 1 213 ? 15.571 -17.535 4.224 1.00 70.56 213 TRP A N 1
ATOM 1703 C CA . TRP A 1 213 ? 16.091 -18.253 5.379 1.00 70.56 213 TRP A CA 1
ATOM 1704 C C . TRP A 1 213 ? 17.625 -18.251 5.402 1.00 70.56 213 TRP A C 1
ATOM 1706 O O . TRP A 1 213 ? 18.221 -17.919 6.424 1.00 70.56 213 TRP A O 1
ATOM 1716 N N . LEU A 1 214 ? 18.267 -18.518 4.260 1.00 63.34 214 LEU A N 1
ATOM 1717 C CA . LEU A 1 214 ? 19.727 -18.480 4.128 1.00 63.34 214 LEU A CA 1
ATOM 1718 C C . LEU A 1 214 ? 20.299 -17.088 4.398 1.00 63.34 214 LEU A C 1
ATOM 1720 O O . LEU A 1 214 ? 21.297 -16.964 5.106 1.00 63.34 214 LEU A O 1
ATOM 1724 N N . VAL A 1 215 ? 19.668 -16.035 3.872 1.00 63.00 215 VAL A N 1
ATOM 1725 C CA . VAL A 1 215 ? 20.171 -14.679 4.110 1.00 63.00 215 VAL A CA 1
ATOM 1726 C C . VAL A 1 215 ? 19.937 -14.228 5.555 1.00 63.00 215 VAL A C 1
ATOM 1728 O O . VAL A 1 215 ? 20.765 -13.504 6.102 1.00 63.00 215 VAL A O 1
ATOM 1731 N N . ARG A 1 216 ? 18.862 -14.690 6.206 1.00 61.47 216 ARG A N 1
ATOM 1732 C CA . ARG A 1 216 ? 18.651 -14.463 7.641 1.00 61.47 216 ARG A CA 1
ATOM 1733 C C . ARG A 1 216 ? 19.772 -15.087 8.476 1.00 61.47 216 ARG A C 1
ATOM 1735 O O . ARG A 1 216 ? 20.369 -14.385 9.281 1.00 61.47 216 ARG A O 1
ATOM 1742 N N . MET A 1 217 ? 20.105 -16.355 8.229 1.00 63.44 217 MET A N 1
ATOM 1743 C CA . MET A 1 217 ? 21.201 -17.043 8.926 1.00 63.44 217 MET A CA 1
ATOM 1744 C C . MET A 1 217 ? 22.551 -16.342 8.715 1.00 63.44 217 MET A C 1
ATOM 1746 O O . MET A 1 217 ? 23.297 -16.138 9.666 1.00 63.44 217 MET A O 1
ATOM 1750 N N . ALA A 1 218 ? 22.845 -15.916 7.482 1.00 57.66 218 ALA A N 1
ATOM 1751 C CA . ALA A 1 218 ? 24.091 -15.219 7.164 1.00 57.66 218 ALA A CA 1
ATOM 1752 C C . ALA A 1 218 ? 24.204 -13.839 7.844 1.00 57.66 218 ALA A C 1
ATOM 1754 O O . ALA A 1 218 ? 25.304 -13.430 8.220 1.00 57.66 218 ALA A O 1
ATOM 1755 N N . GLY A 1 219 ? 23.081 -13.128 8.000 1.00 53.84 219 GLY A N 1
ATOM 1756 C CA . GLY A 1 219 ? 23.021 -11.847 8.706 1.00 53.84 219 GLY A CA 1
ATOM 1757 C C . GLY A 1 219 ? 23.123 -11.982 10.229 1.00 53.84 219 GLY A C 1
ATOM 1758 O O . GLY A 1 219 ? 23.735 -11.129 10.867 1.00 53.84 219 GLY A O 1
ATOM 1759 N N . ASP A 1 220 ? 22.575 -13.056 10.805 1.00 53.41 220 ASP A N 1
ATOM 1760 C CA . ASP A 1 220 ? 22.662 -13.333 12.244 1.00 53.41 220 ASP A CA 1
ATOM 1761 C C . ASP A 1 220 ? 24.108 -13.694 12.668 1.00 53.41 220 ASP A C 1
ATOM 1763 O O . ASP A 1 220 ? 24.567 -13.222 13.708 1.00 53.41 220 ASP A O 1
ATOM 1767 N N . ASP A 1 221 ? 24.871 -14.416 11.834 1.00 51.09 221 ASP A N 1
ATOM 1768 C CA . ASP A 1 221 ? 26.292 -14.743 12.086 1.00 51.09 221 ASP A CA 1
ATOM 1769 C C . ASP A 1 221 ? 27.224 -13.516 12.033 1.00 51.09 221 ASP A C 1
ATOM 1771 O O . ASP A 1 221 ? 28.186 -13.428 12.795 1.00 51.09 221 ASP A O 1
ATOM 1775 N N . HIS A 1 222 ? 26.937 -12.522 11.181 1.00 44.72 222 HIS A N 1
ATOM 1776 C CA . HIS A 1 222 ? 27.735 -11.285 11.111 1.00 44.72 222 HIS A CA 1
ATOM 1777 C C . HIS A 1 222 ? 27.554 -10.377 12.339 1.00 44.72 222 HIS A C 1
ATOM 1779 O O . HIS A 1 222 ? 28.364 -9.481 12.558 1.00 44.72 222 HIS A O 1
ATOM 1785 N N . ARG A 1 223 ? 26.509 -10.598 13.148 1.00 48.16 223 ARG A N 1
ATOM 1786 C CA . ARG A 1 223 ? 26.214 -9.832 14.374 1.00 48.16 223 ARG A CA 1
ATOM 1787 C C . ARG A 1 223 ? 26.846 -10.438 15.633 1.00 48.16 223 ARG A C 1
ATOM 1789 O O . ARG A 1 223 ? 26.690 -9.873 16.714 1.00 48.16 223 ARG A O 1
ATOM 1796 N N . ALA A 1 224 ? 27.528 -11.577 15.507 1.00 45.78 224 ALA A N 1
ATOM 1797 C CA . ALA A 1 224 ? 28.164 -12.294 16.611 1.00 45.78 224 ALA A CA 1
ATOM 1798 C C . ALA A 1 224 ? 29.654 -11.934 16.827 1.00 45.78 224 AL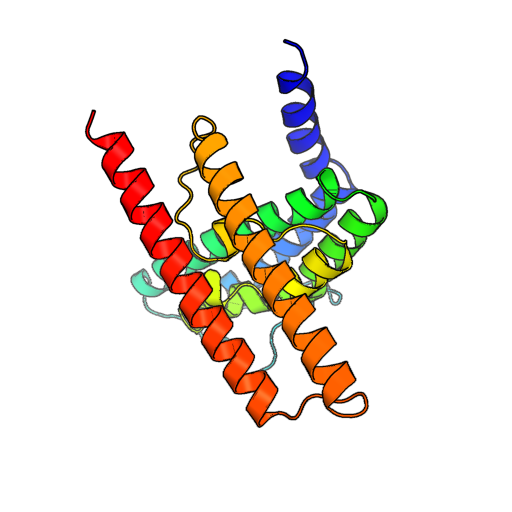A A C 1
ATOM 1800 O O . ALA A 1 224 ? 30.307 -12.550 17.676 1.00 45.78 224 ALA A O 1
ATOM 1801 N N . HIS A 1 225 ? 30.194 -10.947 16.100 1.00 36.97 225 HIS A N 1
ATOM 1802 C CA . HIS A 1 225 ? 31.596 -10.516 16.180 1.00 36.97 225 HIS A CA 1
ATOM 1803 C C . HIS A 1 225 ? 31.752 -9.004 16.330 1.00 36.97 225 HIS A C 1
ATOM 1805 O O . HIS A 1 225 ? 31.084 -8.260 15.582 1.00 36.97 225 HIS A O 1
#

Organism: Chara braunii (NCBI:txid69332)

Sequence (225 aa):
MEAVAKLWVDDLRFWNEREGFAIVKLIVEARGYLVVVVRGEQPPPIRRSIVFPHNNIPQQKIPDESEFNVAKERVVKVQGIALRVIHGWVFKSQNKQRGYHAAYQYALNHVATDIARAMWMGEDWRNCVSPMVVLYTLDMDMKLPLWFVGADVEDRHEDDGLAAYQESSIQRLVGAFTSAVIIAEATDGGRVSHERLKTMADAMWMMLTATMWLVRMAGDDHRAH

Foldseek 3Di:
DPPVVVVVVCVVCLCVDDLVVVLLVLLVQLLQQLLCQQCVHDGDDGDPQAAADPPVQDSHHDPDPVLSVQLVVQLVVLSVVLSVLLCCLQPVFPDNVLSSVLSNCCSRHQSSQLSSCCRRVVDHSLVSRDCSSVVSCVVSVHQDQPVNVPDPDDPDPPPVPLRVVLSVQLVVLVVVLVVVLVVCCVVVVNDHDPVRNVVSVVVSVVVNVVSVVVSVVVVVVVVPD

Radius of gyration: 20.03 Å; chains: 1; bounding box: 52×48×52 Å